Protein 6JWM (pdb70)

Solvent-accessible surface area: 9563 Å² total; per-residue (Å²): 227,65,59,12,105,19,4,151,89,4,67,89,30,122,83,28,101,99,46,32,19,84,138,31,0,0,27,67,182,36,28,5,160,22,8,63,26,66,102,45,0,12,37,0,28,0,96,50,52,44,99,2,0,0,0,0,14,0,50,74,28,9,70,126,0,0,8,0,1,20,0,12,0,21,118,122,28,25,37,46,36,3,0,0,0,0,0,15,56,143,5,68,20,68,33,112,87,35,22,10,12,4,0,32,34,52,45,1,3,0,3,0,9,67,114,18,70,17,4,52,125,21,170,17,122,82,11,82,76,12,16,91,45,125,137,8,113,104,49,150,11,54,67,137,2,34,0,0,0,2,10,33,97,0,5,0,0,0,4,21,81,85,82,29,35,9,52,18,21,144,53,0,135,85,82,57,0,40,1,1,0,0,0,0,56,0,98,0,68,0,107,3,75,11,20,11,87,65,23,73,108,117,29,226,82,49,134,0,56,0

Sequence (210 aa):
LSCPEGLEELLSAPPPDLGAQRRHGWNPKDCSENIEVKEGGLYFERRPVAQSTDGARGKRGYSRGLHAWEISWPLEQRGTHAVVGVATALAPLQTDHYAALLGSNSESWGWDIGRGKLYHQSKGPGAPQYPAGTQGEQLEVPERLLVVLDMEEGTLGYAIGGTYLGPAFRGLKGRTLYPAVSAVWGQCQVRIRYLGERGSHHHRGDINNN

InterPro domains:
  IPR001496 SOCS box domain [PF07525] (223-261)
  IPR001496 SOCS box domain [PS50225] (211-263)
  IPR001496 SOCS box domain [SM00253] (218-263)
  IPR001496 SOCS box domain [SM00969] (224-263)
  IPR001870 B30.2/SPRY domain [PS50188] (26-221)
  IPR003877 SPRY domain [PF00622] (89-214)
  IPR003877 SPRY domain [SM00449] (86-220)
  IPR013320 Concanavalin A-like lectin/glucanase domain superfamily [SSF49899] (15-218)
  IPR036036 SOCS box-like domain superfamily [SSF158235] (221-262)
  IPR037340 SSB2, SOCS box domain [cd03719] (222-263)
  IPR043136 B30.2/SPRY domain superfamily [G3DSA:2.60.120.920] (43-227)
  IPR050672 F-box/SPRY and SOCS box protein families [PTHR12245] (20-262)

Secondary structure (DSSP, 8-state):
--SPTTHHHHHHSPPP-HHHHHHTSEEEEEE-TTEEEEGGGTEEEE---SS-EEEEEES--B-SSEEEEEEE--GGG-TT--EEEEE-TTS--EESS-S--TTSSTTEEEEETTT-BEESS--STTPPBSS-SHHHHH----SEEEEEEETTTTEEEEEETTEEEEEEE----SS-BEEEEEE--TT-EEEEEEEEEE-STT-/--STT--

B-factor: mean 9.68, std 5.88, range [2.91, 38.68]

Structure (mmCIF, N/CA/C/O backbone):
data_6JWM
#
_entry.id   6JWM
#
_cell.length_a   40.060
_cell.length_b   63.970
_cell.length_c   68.840
_cell.angle_alpha   90.00
_cell.angle_beta   90.00
_cell.angle_gamma   90.00
#
_symmetry.space_group_name_H-M   'P 21 21 21'
#
loop_
_entity.id
_entity.type
_entity.pdbx_description
1 polymer 'SPRY domain-containing SOCS box protein 2'
2 polymer 'Nitric oxide synthase, inducible'
3 water water
#
loop_
_atom_site.group_PDB
_atom_site.id
_atom_site.type_symbol
_atom_site.label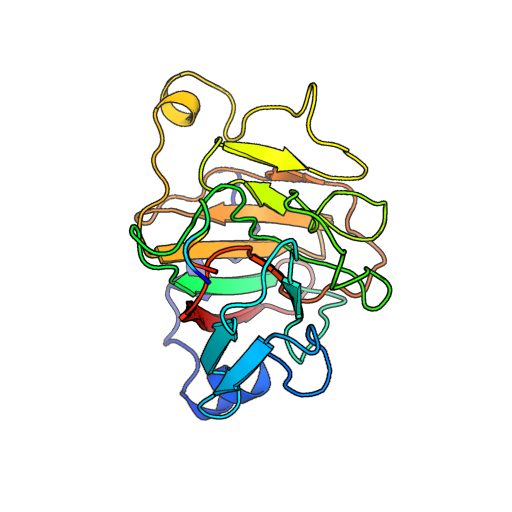_atom_id
_atom_site.label_alt_id
_atom_site.label_comp_id
_atom_site.label_asym_id
_atom_site.label_entity_id
_atom_site.label_seq_id
_atom_site.pdbx_PDB_ins_code
_atom_site.Cartn_x
_atom_site.Cartn_y
_atom_site.Cartn_z
_atom_site.occupancy
_atom_site.B_iso_or_equiv
_atom_site.auth_seq_id
_atom_site.auth_comp_id
_atom_site.auth_asym_id
_atom_site.auth_atom_id
_atom_site.pdbx_PDB_model_num
ATOM 1 N N . LEU A 1 4 ? -3.636 15.459 -7.956 1.00 17.22 23 LEU A N 1
ATOM 2 C CA . LEU A 1 4 ? -3.875 16.536 -8.966 1.00 15.45 23 LEU A CA 1
ATOM 3 C C . LEU A 1 4 ? -2.616 16.885 -9.752 1.00 12.00 23 LEU A C 1
ATOM 4 O O . LEU A 1 4 ? -2.751 17.579 -10.700 1.00 9.49 23 LEU A O 1
ATOM 9 N N . SER A 1 5 ? -1.448 16.297 -9.429 1.00 10.39 24 SER A N 1
ATOM 10 C CA . SER A 1 5 ? -0.274 16.469 -10.202 1.00 11.69 24 SER A CA 1
ATOM 11 C C . SER A 1 5 ? -0.097 15.366 -11.268 1.00 10.26 24 SER A C 1
ATOM 12 O O . SER A 1 5 ? 0.939 15.370 -11.954 1.00 10.67 24 SER A O 1
ATOM 15 N N . CYS A 1 6 ? -1.032 14.444 -11.387 1.00 9.34 25 CYS A N 1
ATOM 16 C CA . CYS A 1 6 ? -0.897 13.294 -12.266 1.00 10.63 25 CYS A CA 1
ATOM 17 C C . CYS A 1 6 ? -0.755 13.709 -13.721 1.00 7.95 25 CYS A C 1
ATOM 18 O O . CYS A 1 6 ? -1.366 14.708 -14.170 1.00 7.92 25 CYS A O 1
ATOM 21 N N . PRO A 1 7 ? -0.039 12.935 -14.538 1.00 6.49 26 PRO A N 1
ATOM 22 C CA . PRO A 1 7 ? -0.043 13.170 -15.979 1.00 6.55 26 PRO A CA 1
ATOM 23 C C . PRO A 1 7 ? -1.478 13.153 -16.506 1.00 6.62 26 PRO A C 1
ATOM 24 O O . PRO A 1 7 ? -2.314 12.364 -16.065 1.00 6.93 26 PRO A O 1
ATOM 28 N N . GLU A 1 8 ? -1.719 13.943 -17.539 1.00 7.67 27 GLU A N 1
ATOM 29 C CA . GLU A 1 8 ? -2.971 13.858 -18.251 1.00 7.83 27 GLU A CA 1
ATOM 30 C C . GLU A 1 8 ? -3.114 12.450 -18.808 1.00 7.74 27 GLU A C 1
ATOM 31 O O . GLU A 1 8 ? -2.183 11.959 -19.388 1.00 9.18 27 GLU A O 1
ATOM 37 N N . GLY A 1 9 ? -4.293 11.860 -18.645 1.00 8.59 28 GLY A N 1
ATOM 38 C CA . GLY A 1 9 ? -4.543 10.539 -19.141 1.00 9.08 28 GLY A CA 1
ATOM 39 C C . GLY A 1 9 ? -4.229 9.417 -18.163 1.00 8.22 28 GLY A C 1
ATOM 40 O O . GLY A 1 9 ? -4.576 8.262 -18.475 1.00 8.32 28 GLY A O 1
ATOM 41 N N . LEU A 1 10 ? -3.528 9.661 -17.052 1.00 6.98 29 LEU A N 1
ATOM 42 C CA . LEU A 1 10 ? -3.115 8.512 -16.230 1.00 7.74 29 LEU A CA 1
ATOM 43 C C . LEU A 1 10 ? -4.342 7.803 -15.658 1.00 7.94 29 LEU A C 1
ATOM 44 O O . LEU A 1 10 ? -4.380 6.573 -15.585 1.00 7.62 29 LEU A O 1
ATOM 49 N N . GLU A 1 11 ? -5.330 8.564 -15.159 1.00 10.69 30 GLU A N 1
ATOM 50 C CA . GLU A 1 11 ? -6.471 7.911 -14.478 1.00 13.07 30 GLU A CA 1
ATOM 51 C C . GLU A 1 11 ? -7.169 6.988 -15.449 1.00 12.30 30 GLU A C 1
ATOM 52 O O . GLU A 1 11 ? -7.487 5.839 -15.125 1.00 11.97 30 GLU A O 1
ATOM 58 N N . GLU A 1 12 ? -7.323 7.417 -16.681 1.00 11.93 31 GLU A N 1
ATOM 59 C CA . GLU A 1 12 ? -7.952 6.632 -17.656 1.00 14.36 31 GLU A CA 1
ATOM 60 C C . GLU A 1 12 ? -7.083 5.431 -18.002 1.00 13.49 31 GLU A C 1
ATOM 61 O O . GLU A 1 12 ? -7.606 4.313 -18.055 1.00 15.50 31 GLU A O 1
ATOM 67 N N . LEU A 1 13 ? -5.783 5.641 -18.214 1.00 10.71 32 LEU A N 1
ATOM 68 C CA . LEU A 1 13 ? -4.874 4.534 -18.519 1.00 9.80 32 LEU A CA 1
ATOM 69 C C . LEU A 1 13 ? -5.015 3.444 -17.447 1.00 8.41 32 LEU A C 1
ATOM 70 O O . LEU A 1 13 ? -5.139 2.224 -17.763 1.00 9.29 32 LEU A O 1
ATOM 75 N N . LEU A 1 14 ? -4.986 3.794 -16.185 1.00 7.22 33 LEU A N 1
ATOM 76 C CA . LEU A 1 14 ? -4.990 2.802 -15.082 1.00 8.21 33 LEU A CA 1
ATOM 77 C C . LEU A 1 14 ? -6.341 2.135 -14.931 1.00 8.51 33 LEU A C 1
ATOM 78 O O . LEU A 1 14 ? -6.402 1.024 -14.381 1.00 9.76 33 LEU A O 1
ATOM 83 N N . SER A 1 15 ? -7.429 2.805 -15.324 1.00 7.75 34 SER A N 1
ATOM 84 C CA . SER A 1 15 ? -8.784 2.238 -15.222 1.00 8.88 34 SER A CA 1
ATOM 85 C C . SER A 1 15 ? -9.047 1.259 -16.363 1.00 8.79 34 SER A C 1
ATOM 86 O O . SER A 1 15 ? -10.043 0.500 -16.253 1.00 9.02 34 SER A O 1
ATOM 89 N N . ALA A 1 16 ? -8.282 1.234 -17.448 1.00 9.27 35 ALA A N 1
ATOM 90 C CA . ALA A 1 16 ? -8.534 0.371 -18.555 1.00 10.77 35 ALA A CA 1
ATOM 91 C C . ALA A 1 16 ? -8.176 -1.075 -18.193 1.00 10.75 35 ALA A C 1
ATOM 92 O O . ALA A 1 16 ? -7.387 -1.341 -17.290 1.00 11.41 35 ALA A O 1
ATOM 94 N N . PRO A 1 17 ? -8.742 -2.079 -18.885 1.00 11.55 36 PRO A N 1
ATOM 95 C CA . PRO A 1 17 ? -8.342 -3.472 -18.662 1.00 12.56 36 PRO A CA 1
ATOM 96 C C . PRO A 1 17 ? -6.842 -3.587 -18.868 1.00 12.55 36 PRO A C 1
ATOM 97 O O . PRO A 1 17 ? -6.316 -3.094 -19.876 1.00 13.96 36 PRO A O 1
ATOM 101 N N . PRO A 1 18 ? -6.161 -4.256 -17.933 1.00 13.12 37 PRO A N 1
ATOM 102 C CA . PRO A 1 18 ? -4.705 -4.337 -18.009 1.00 14.64 37 PRO A CA 1
ATOM 103 C C . PRO A 1 18 ? -4.229 -5.135 -19.212 1.00 11.82 37 PRO A C 1
ATOM 104 O O . PRO A 1 18 ? -4.867 -6.056 -19.714 1.00 11.93 37 PRO A O 1
ATOM 108 N N . PRO A 1 19 ? -3.057 -4.797 -19.714 1.00 9.91 38 PRO A N 1
ATOM 109 C CA . PRO A 1 19 ? -2.413 -5.595 -20.732 1.00 9.48 38 PRO A CA 1
ATOM 110 C C . PRO A 1 19 ? -2.314 -7.066 -20.301 1.00 8.24 38 PRO A C 1
ATOM 111 O O . PRO A 1 19 ? -2.086 -7.383 -19.161 1.00 9.30 38 PRO A O 1
ATOM 115 N N . ASP A 1 20 ? -2.494 -7.888 -21.317 1.00 10.44 39 ASP A N 1
ATOM 116 C CA . ASP A 1 20 ? -2.502 -9.339 -21.101 1.00 10.79 39 ASP A CA 1
ATOM 117 C C . ASP A 1 20 ? -1.067 -9.869 -20.944 1.00 9.12 39 ASP A C 1
ATOM 118 O O . ASP A 1 20 ? -0.068 -9.113 -21.016 1.00 8.46 39 ASP A O 1
ATOM 123 N N . LEU A 1 21 ? -0.923 -11.160 -20.701 1.00 8.54 40 LEU A N 1
ATOM 124 C CA . LEU A 1 21 ? 0.403 -11.733 -20.409 1.00 8.47 40 LEU A CA 1
ATOM 125 C C . LEU A 1 21 ? 1.321 -11.535 -21.613 1.00 7.72 40 LEU A C 1
ATOM 126 O O . LEU A 1 21 ? 2.525 -11.331 -21.430 1.00 7.90 40 LEU A O 1
ATOM 131 N N . GLY A 1 22 ? 0.854 -11.594 -22.853 1.00 7.48 41 GLY A N 1
ATOM 132 C CA . GLY A 1 22 ? 1.670 -11.399 -24.017 1.00 7.54 41 GLY A CA 1
ATOM 133 C C . GLY A 1 22 ? 2.313 -10.014 -24.027 1.00 6.99 41 GLY A C 1
ATOM 134 O O . GLY A 1 22 ? 3.493 -9.809 -24.341 1.00 7.92 41 GLY A O 1
ATOM 135 N N . ALA A 1 23 ? 1.482 -9.015 -23.691 1.00 7.11 42 ALA A N 1
ATOM 136 C CA . ALA A 1 23 ? 1.922 -7.623 -23.644 1.00 7.17 42 ALA A CA 1
ATOM 137 C C . ALA A 1 23 ? 2.870 -7.433 -22.468 1.00 6.30 42 ALA A C 1
ATOM 138 O O . ALA A 1 23 ? 3.885 -6.709 -22.589 1.00 6.32 42 ALA A O 1
ATOM 140 N N . GLN A 1 24 ? 2.603 -8.072 -21.340 1.00 6.03 43 GLN A N 1
ATOM 141 C CA . GLN A 1 24 ? 3.466 -8.032 -20.191 1.00 5.95 43 GLN A CA 1
ATOM 142 C C . GLN A 1 24 ? 4.849 -8.583 -20.559 1.00 5.64 43 GLN A C 1
ATOM 143 O O . GLN A 1 24 ? 5.863 -8.040 -20.122 1.00 6.18 43 GLN A O 1
ATOM 149 N N . ARG A 1 25 ? 4.903 -9.684 -21.283 1.00 5.21 44 ARG A N 1
ATOM 150 C CA . ARG A 1 25 ? 6.183 -10.271 -21.693 1.00 5.44 44 ARG A CA 1
ATOM 151 C C . ARG A 1 25 ? 6.884 -9.317 -22.654 1.00 5.25 44 ARG A C 1
ATOM 152 O O . ARG A 1 25 ? 8.089 -9.083 -22.570 1.00 5.20 44 ARG A O 1
ATOM 160 N N . ARG A 1 26 ? 6.169 -8.777 -23.648 1.00 5.32 45 ARG A N 1
ATOM 161 C CA . ARG A 1 26 ? 6.745 -7.926 -24.642 1.00 5.83 45 ARG A CA 1
ATOM 162 C C . ARG A 1 26 ? 7.394 -6.659 -24.049 1.00 5.43 45 ARG A C 1
ATOM 163 O O . ARG A 1 26 ? 8.425 -6.210 -24.530 1.00 5.28 45 ARG A O 1
ATOM 171 N N . HIS A 1 27 ? 6.759 -6.123 -23.012 1.00 4.70 46 HIS A N 1
ATOM 172 C CA . HIS A 1 27 ? 7.268 -4.914 -22.345 1.00 4.53 46 HIS A CA 1
ATOM 173 C C . HIS A 1 27 ? 7.983 -5.257 -21.040 1.00 4.53 46 HIS A C 1
ATOM 174 O O . HIS A 1 27 ? 8.341 -4.327 -20.318 1.00 5.39 46 HIS A O 1
ATOM 181 N N . GLY A 1 28 ? 8.270 -6.509 -20.788 1.00 4.35 47 GLY A N 1
ATOM 182 C CA . GLY A 1 28 ? 8.918 -6.901 -19.550 1.00 4.27 47 GLY A CA 1
ATOM 183 C C . GLY A 1 28 ? 10.429 -6.867 -19.646 1.00 4.21 47 GLY A C 1
ATOM 184 O O . GLY A 1 28 ? 11.025 -6.263 -20.561 1.00 4.31 47 GLY A O 1
ATOM 185 N N . TRP A 1 29 ? 11.072 -7.487 -18.671 1.00 3.89 48 TRP A N 1
ATOM 186 C CA . TRP A 1 29 ? 12.523 -7.423 -18.609 1.00 4.02 48 TRP A CA 1
ATOM 187 C C . TRP A 1 29 ? 13.167 -8.061 -19.830 1.00 4.50 48 TRP A C 1
ATOM 188 O O . TRP A 1 29 ? 12.682 -9.091 -20.298 1.00 5.09 48 TRP A O 1
ATOM 199 N N . ASN A 1 30 ? 14.305 -7.540 -20.253 1.00 4.24 49 ASN A N 1
ATOM 200 C CA . ASN A 1 30 ? 14.974 -8.036 -21.455 1.00 4.69 49 ASN A CA 1
ATOM 201 C C . ASN A 1 30 ? 16.114 -8.975 -21.061 1.00 4.91 49 ASN A C 1
ATOM 202 O O . ASN A 1 30 ? 17.104 -8.541 -20.458 1.00 4.76 49 ASN A O 1
ATOM 207 N N . PRO A 1 31 ? 16.033 -10.293 -21.399 1.00 5.33 50 PRO A N 1
ATOM 208 C CA . PRO A 1 31 ? 17.144 -11.206 -21.125 1.00 5.97 50 PRO A CA 1
ATOM 209 C C . PRO A 1 31 ? 18.427 -10.770 -21.813 1.00 6.01 50 PRO A C 1
ATOM 210 O O . PRO A 1 31 ? 19.526 -11.152 -21.371 1.00 6.50 50 PRO A O 1
ATOM 214 N N . LYS A 1 32 ? 18.322 -9.988 -22.894 1.00 6.36 51 LYS A N 1
ATOM 215 C CA . LYS A 1 32 ? 19.470 -9.533 -23.642 1.00 7.34 51 LYS A CA 1
ATOM 216 C C . LYS A 1 32 ? 19.886 -8.135 -23.239 1.00 7.29 51 LYS A C 1
ATOM 217 O O . LYS A 1 32 ? 20.813 -7.516 -23.862 1.00 9.29 51 LYS A O 1
ATOM 223 N N . ASP A 1 33 ? 19.3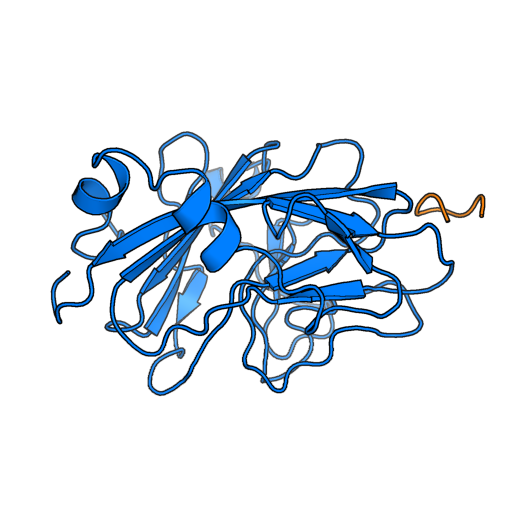50 -7.623 -22.117 1.00 6.04 52 ASP A N 1
ATOM 224 C CA . ASP A 1 33 ? 19.722 -6.297 -21.700 1.00 6.01 52 ASP A CA 1
ATOM 225 C C . ASP A 1 33 ? 19.627 -6.193 -20.166 1.00 5.72 52 ASP A C 1
ATOM 226 O O . ASP A 1 33 ? 18.833 -5.397 -19.604 1.00 6.44 52 ASP A O 1
ATOM 231 N N . CYS A 1 34 ? 20.451 -6.977 -19.504 1.00 5.45 53 CYS A N 1
ATOM 232 C CA . CYS A 1 34 ? 20.492 -6.990 -18.035 1.00 5.37 53 CYS A CA 1
ATOM 233 C C . CYS A 1 34 ? 21.896 -7.397 -17.624 1.00 4.66 53 CYS A C 1
ATOM 234 O O . CYS A 1 34 ? 22.699 -7.909 -18.419 1.00 5.53 53 CYS A O 1
ATOM 237 N N . SER A 1 35 ? 22.177 -7.250 -16.334 1.00 4.59 54 SER A N 1
ATOM 238 C CA . SER A 1 35 ? 23.422 -7.727 -15.757 1.00 4.59 54 SER A CA 1
ATOM 239 C C . SER A 1 35 ? 23.612 -9.209 -16.110 1.00 4.60 54 SER A C 1
ATOM 240 O O . SER A 1 35 ? 22.695 -10.005 -16.063 1.00 5.07 54 SER A O 1
ATOM 243 N N . GLU A 1 36 ? 24.882 -9.593 -16.289 1.00 5.20 55 GLU A N 1
ATOM 244 C CA . GLU A 1 36 ? 25.241 -10.998 -16.354 1.00 6.13 55 GLU A CA 1
ATOM 245 C C . GLU A 1 36 ? 24.768 -11.762 -15.119 1.00 5.50 55 GLU A C 1
ATOM 246 O O . GLU A 1 36 ? 24.521 -12.968 -15.241 1.00 5.63 55 GLU A O 1
ATOM 252 N N . ASN A 1 37 ? 24.615 -11.120 -13.968 1.00 4.80 56 ASN A N 1
ATOM 253 C CA . ASN A 1 37 ? 24.238 -11.796 -12.762 1.00 4.66 56 ASN A CA 1
ATOM 254 C C . ASN A 1 37 ? 22.729 -11.880 -12.561 1.00 4.76 56 ASN A C 1
ATOM 255 O O . ASN A 1 37 ? 22.305 -12.334 -11.447 1.00 4.98 56 ASN A O 1
ATOM 260 N N . ILE A 1 38 ? 21.963 -11.404 -13.527 1.00 4.34 57 ILE A N 1
ATOM 261 C CA . ILE A 1 38 ? 20.529 -11.514 -13.486 1.00 4.68 57 ILE A CA 1
ATOM 262 C C . ILE A 1 38 ? 20.094 -12.489 -14.543 1.00 4.48 57 ILE A C 1
ATOM 263 O O . ILE A 1 38 ? 20.582 -12.505 -15.695 1.00 5.15 57 ILE A O 1
ATOM 268 N N . GLU A 1 39 ? 19.077 -13.256 -14.216 1.00 4.64 58 GLU A N 1
ATOM 269 C CA . GLU A 1 39 ? 18.346 -14.156 -15.173 1.00 5.53 58 GLU A CA 1
ATOM 270 C C . GLU A 1 39 ? 16.920 -13.629 -15.292 1.00 4.96 58 GLU A C 1
ATOM 271 O O . GLU A 1 39 ? 16.232 -13.415 -14.299 1.00 5.58 58 GLU A O 1
ATOM 277 N N . VAL A 1 40 ? 16.478 -13.470 -16.533 1.00 4.63 59 VAL A N 1
ATOM 278 C CA . VAL A 1 40 ? 15.093 -13.012 -16.807 1.00 4.88 59 VAL A CA 1
ATOM 279 C C . VAL A 1 40 ? 14.260 -14.257 -17.054 1.00 5.63 59 VAL A C 1
ATOM 280 O O . VAL A 1 40 ? 14.662 -15.100 -17.895 1.00 7.33 59 VAL A O 1
ATOM 284 N N . LYS A 1 41 ? 13.170 -14.396 -16.325 1.00 5.46 60 LYS A N 1
ATOM 285 C CA . LYS A 1 41 ? 12.351 -15.588 -16.301 1.00 6.37 60 LYS A CA 1
ATOM 286 C C . LYS A 1 41 ? 10.997 -15.281 -16.936 1.00 5.46 60 LYS A C 1
ATOM 287 O O . LYS A 1 41 ? 10.544 -14.122 -17.000 1.00 4.88 60 LYS A O 1
ATOM 293 N N . GLU A 1 42 ? 10.311 -16.360 -17.356 1.00 5.66 61 GLU A N 1
ATOM 294 C CA . GLU A 1 42 ? 8.916 -16.276 -17.784 1.00 6.27 61 GLU A CA 1
ATOM 295 C C . GLU A 1 42 ? 8.782 -15.297 -18.927 1.00 6.72 61 GLU A C 1
ATOM 296 O O . GLU A 1 42 ? 7.769 -14.598 -19.065 1.00 7.04 61 GLU A O 1
ATOM 302 N N . GLY A 1 43 ? 9.799 -15.206 -19.766 1.00 5.78 62 GLY A N 1
ATOM 303 C CA . GLY A 1 43 ? 9.723 -14.363 -20.934 1.00 5.88 62 GLY A CA 1
ATOM 304 C C . GLY A 1 43 ? 9.636 -12.889 -20.613 1.00 5.51 62 GLY A C 1
ATOM 305 O O . GLY A 1 43 ? 9.204 -12.152 -21.488 1.00 5.90 62 GLY A O 1
ATOM 306 N N . GLY A 1 44 ? 10.058 -12.473 -19.415 1.00 4.70 63 GLY A N 1
ATOM 307 C CA . GLY A 1 44 ? 10.112 -11.070 -19.098 1.00 4.41 63 GLY A CA 1
ATOM 308 C C . GLY A 1 44 ? 9.318 -10.689 -17.878 1.00 4.14 63 GLY A C 1
ATOM 309 O O . GLY A 1 44 ? 9.435 -9.548 -17.444 1.00 4.81 63 GLY A O 1
ATOM 310 N N . LEU A 1 45 ? 8.454 -11.561 -17.379 1.00 3.82 64 LEU A N 1
ATOM 311 C CA . LEU A 1 45 ? 7.598 -11.167 -16.280 1.00 4.45 64 LEU A CA 1
ATOM 312 C C . LEU A 1 45 ? 8.344 -10.871 -14.995 1.00 4.43 64 LEU A C 1
ATOM 313 O O . LEU A 1 45 ? 7.888 -10.031 -14.185 1.00 4.74 64 LEU A O 1
ATOM 318 N N . TYR A 1 46 ? 9.477 -11.535 -14.767 1.00 4.46 65 TYR A N 1
ATOM 319 C CA . TYR A 1 46 ? 10.247 -11.204 -13.576 1.00 4.35 65 TYR A CA 1
ATOM 320 C C . TYR A 1 46 ? 11.689 -11.564 -13.861 1.00 4.26 65 TYR A C 1
ATOM 321 O O . TYR A 1 46 ? 11.995 -12.304 -14.819 1.00 5.23 65 TYR A O 1
ATOM 330 N N . PHE A 1 47 ? 12.584 -11.083 -13.009 1.00 4.33 66 PHE A N 1
ATOM 331 C CA . PHE A 1 47 ? 13.965 -11.535 -13.053 1.00 4.42 66 PHE A CA 1
ATOM 332 C C . PHE A 1 47 ? 14.369 -12.015 -11.686 1.00 4.76 66 PHE A C 1
ATOM 333 O O . PHE A 1 47 ? 13.763 -11.636 -10.651 1.00 4.93 66 PHE A O 1
ATOM 341 N N . GLU A 1 48 ? 15.405 -12.839 -11.666 1.00 4.81 67 GLU A N 1
ATOM 342 C CA . GLU A 1 48 ? 16.053 -13.227 -10.392 1.00 5.09 67 GLU A CA 1
ATOM 343 C C . GLU A 1 48 ? 17.515 -12.839 -10.433 1.00 5.23 67 GLU A C 1
ATOM 344 O O . GLU A 1 48 ? 18.240 -13.115 -11.420 1.00 5.88 67 GLU A O 1
ATOM 350 N N . ARG A 1 49 ? 17.978 -12.175 -9.378 1.00 5.07 68 ARG A N 1
ATOM 351 C CA . ARG A 1 49 ? 19.414 -11.856 -9.272 1.00 5.01 68 ARG A CA 1
ATOM 352 C C . ARG A 1 49 ? 20.088 -13.038 -8.602 1.00 5.72 68 ARG A C 1
ATOM 353 O O . ARG A 1 49 ? 19.691 -13.449 -7.503 1.00 6.24 68 ARG A O 1
ATOM 361 N N . ARG A 1 50 ? 21.119 -13.568 -9.218 1.00 6.76 69 ARG A N 1
ATOM 362 C CA . ARG A 1 50 ? 21.888 -14.654 -8.600 1.00 8.47 69 ARG A CA 1
ATOM 363 C C . ARG A 1 50 ? 22.688 -14.121 -7.417 1.00 8.54 69 ARG A C 1
ATOM 364 O O . ARG A 1 50 ? 23.022 -12.944 -7.344 1.00 8.20 69 ARG A O 1
ATOM 372 N N . PRO A 1 51 ? 23.112 -15.000 -6.493 1.00 8.45 70 PRO A N 1
ATOM 373 C CA . PRO A 1 51 ? 23.744 -14.542 -5.272 1.00 9.21 70 PRO A CA 1
ATOM 374 C C . PRO A 1 51 ? 25.245 -14.293 -5.381 1.00 10.15 70 PRO A C 1
ATOM 375 O O . PRO A 1 51 ? 26.014 -14.863 -4.590 1.00 13.83 70 PRO A O 1
ATOM 379 N N . VAL A 1 52 ? 25.616 -13.262 -6.105 1.00 8.31 71 VAL A N 1
ATOM 380 C CA . VAL A 1 52 ? 26.990 -12.849 -6.420 1.00 8.22 71 VAL A CA 1
ATOM 381 C C . VAL A 1 52 ? 27.400 -11.760 -5.440 1.00 7.99 71 VAL A C 1
ATOM 382 O O . VAL A 1 52 ? 26.720 -10.743 -5.291 1.00 7.79 71 VAL A O 1
ATOM 386 N N . ALA A 1 53 ? 28.501 -11.984 -4.727 1.00 7.79 72 ALA A N 1
ATOM 387 C CA . ALA A 1 53 ? 28.943 -11.047 -3.774 1.00 7.75 72 ALA A CA 1
ATOM 388 C C . ALA A 1 53 ? 29.534 -9.769 -4.365 1.00 7.10 72 ALA A C 1
ATOM 389 O O . ALA A 1 53 ? 30.123 -9.788 -5.438 1.00 7.78 72 ALA A O 1
ATOM 391 N N . GLN A 1 54 ? 29.321 -8.641 -3.673 1.00 7.42 73 GLN A N 1
ATOM 392 C CA . GLN A 1 54 ? 29.968 -7.368 -4.024 1.00 8.09 73 GLN A CA 1
ATOM 393 C C . GLN A 1 54 ? 29.621 -6.970 -5.473 1.00 7.77 73 GLN A C 1
ATOM 394 O O . GLN A 1 54 ? 30.474 -6.711 -6.324 1.00 8.53 73 GLN A O 1
ATOM 400 N N . SER A 1 55 ? 28.302 -6.952 -5.769 1.00 7.16 74 SER A N 1
ATOM 401 C CA . SER A 1 55 ? 27.809 -6.641 -7.090 1.00 6.22 74 SER A CA 1
ATOM 402 C C . SER A 1 55 ? 26.456 -5.973 -6.951 1.00 5.67 74 SER A C 1
ATOM 403 O O . SER A 1 55 ? 25.667 -6.399 -6.135 1.00 6.05 74 SER A O 1
ATOM 406 N N . THR A 1 56 ? 26.244 -4.921 -7.731 1.00 5.01 75 THR A N 1
ATOM 407 C CA . THR A 1 56 ? 24.927 -4.344 -7.947 1.00 4.55 75 THR A CA 1
ATOM 408 C C . THR A 1 56 ? 24.581 -4.580 -9.417 1.00 4.36 75 THR A C 1
ATOM 409 O O . THR A 1 56 ? 25.419 -4.448 -10.291 1.00 4.74 75 THR A O 1
ATOM 413 N N . ASP A 1 57 ? 23.309 -4.962 -9.672 1.00 4.21 76 ASP A N 1
ATOM 414 C CA . ASP A 1 57 ? 22.913 -5.542 -10.932 1.00 4.33 76 ASP A CA 1
ATOM 415 C C . ASP A 1 57 ? 21.567 -4.957 -11.324 1.00 4.58 76 ASP A C 1
ATOM 416 O O . ASP A 1 57 ? 20.611 -4.955 -10.570 1.00 5.30 76 ASP A O 1
ATOM 421 N N . GLY A 1 58 ? 21.520 -4.542 -12.593 1.00 4.59 77 GLY A N 1
ATOM 422 C CA . GLY A 1 58 ? 20.353 -3.882 -13.160 1.00 4.95 77 GLY A CA 1
ATOM 423 C C . GLY A 1 58 ? 19.777 -4.629 -14.338 1.00 4.63 77 GLY A C 1
ATOM 424 O O . GLY A 1 58 ? 20.419 -5.486 -14.908 1.00 4.71 77 GLY A O 1
ATOM 425 N N . ALA A 1 59 ? 18.559 -4.246 -14.670 1.00 4.53 78 ALA A N 1
ATOM 426 C CA . ALA A 1 59 ? 17.871 -4.760 -15.825 1.00 4.32 78 ALA A CA 1
ATOM 427 C C . ALA A 1 59 ? 17.105 -3.620 -16.452 1.00 3.97 78 ALA A C 1
ATOM 428 O O . ALA A 1 59 ? 16.611 -2.728 -15.757 1.00 4.30 78 ALA A O 1
ATOM 430 N N . ARG A 1 60 ? 17.000 -3.673 -17.787 1.00 3.64 79 ARG A N 1
ATOM 431 C CA . ARG A 1 60 ? 16.087 -2.788 -18.553 1.00 3.93 79 ARG A CA 1
ATOM 432 C C . ARG A 1 60 ? 14.942 -3.629 -19.134 1.00 3.70 79 ARG A C 1
ATOM 433 O O . ARG A 1 60 ? 15.099 -4.793 -19.477 1.00 4.11 79 ARG A O 1
ATOM 441 N N . GLY A 1 61 ? 13.810 -2.967 -19.247 1.00 4.10 80 GLY A N 1
ATOM 442 C CA . GLY A 1 61 ? 12.747 -3.482 -20.041 1.00 4.29 80 GLY A CA 1
ATOM 443 C C . GLY A 1 61 ? 13.128 -3.588 -21.506 1.00 4.35 80 GLY A C 1
ATOM 444 O O . GLY A 1 61 ? 14.063 -2.934 -21.962 1.00 4.49 80 GLY A O 1
ATOM 445 N N . LYS A 1 62 ? 12.368 -4.460 -22.209 1.00 4.29 81 LYS A N 1
ATOM 446 C CA . LYS A 1 62 ? 12.605 -4.631 -23.655 1.00 4.34 81 LYS A CA 1
ATOM 447 C C . LYS A 1 62 ? 12.298 -3.395 -24.469 1.00 4.38 81 LYS A C 1
ATOM 448 O O . LYS A 1 62 ? 12.827 -3.270 -25.617 1.00 5.12 81 LYS A O 1
ATOM 454 N N . ARG A 1 63 ? 11.372 -2.573 -24.024 1.00 4.57 82 ARG A N 1
ATOM 455 C CA . ARG A 1 63 ? 10.818 -1.495 -24.883 1.00 5.15 82 ARG A CA 1
ATOM 456 C C . ARG A 1 63 ? 11.167 -0.137 -24.329 1.00 5.58 82 ARG A C 1
ATOM 457 O O . ARG A 1 63 ? 1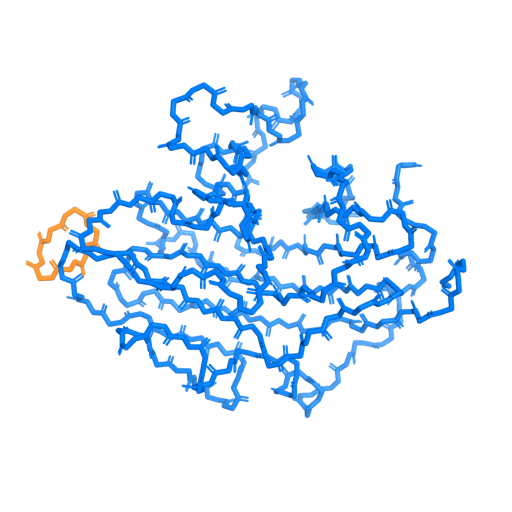0.933 0.136 -23.146 1.00 5.97 82 ARG A O 1
ATOM 465 N N . GLY A 1 64 ? 11.800 0.656 -25.161 1.00 5.66 83 GLY A N 1
ATOM 466 C CA . GLY A 1 64 ? 12.161 2.032 -24.831 1.00 5.93 83 GLY A CA 1
ATOM 467 C C . GLY A 1 64 ? 11.061 2.973 -25.276 1.00 6.03 83 GLY A C 1
ATOM 468 O O . GLY A 1 64 ? 10.586 2.836 -26.435 1.00 6.93 83 GLY A O 1
ATOM 469 N N . TYR A 1 65 ? 10.702 3.927 -24.436 1.00 5.07 84 TYR A N 1
ATOM 470 C CA . TYR A 1 65 ? 9.600 4.810 -24.691 1.00 5.53 84 TYR A CA 1
ATOM 471 C C . TYR A 1 65 ? 10.166 6.189 -25.001 1.00 6.21 84 TYR A C 1
ATOM 472 O O . TYR A 1 65 ? 10.945 6.769 -24.274 1.00 6.17 84 TYR A O 1
ATOM 481 N N . SER A 1 66 ? 9.688 6.677 -26.169 1.00 7.30 85 SER A N 1
ATOM 482 C CA . SER A 1 66 ? 10.166 7.975 -26.735 1.00 8.26 85 SER A CA 1
ATOM 483 C C . SER A 1 66 ? 9.055 9.022 -26.722 1.00 8.61 85 SER A C 1
ATOM 484 O O . SER A 1 66 ? 9.318 10.197 -26.956 1.00 10.05 85 SER A O 1
ATOM 487 N N . ARG A 1 67 ? 7.811 8.635 -26.464 1.00 8.49 86 ARG A N 1
ATOM 488 C CA . ARG A 1 67 ? 6.707 9.561 -26.464 1.00 9.10 86 ARG A CA 1
ATOM 489 C C . ARG A 1 67 ? 5.584 9.011 -25.589 1.00 9.80 86 ARG A C 1
ATOM 490 O O . ARG A 1 67 ? 5.640 7.844 -25.241 1.00 12.43 86 ARG A O 1
ATOM 498 N N . GLY A 1 68 ? 4.590 9.838 -25.365 1.00 9.82 87 GLY A N 1
ATOM 499 C CA . GLY A 1 68 ? 3.390 9.313 -24.659 1.00 10.10 87 GLY A CA 1
ATOM 500 C C . GLY A 1 68 ? 3.578 9.080 -23.167 1.00 7.88 87 GLY A C 1
ATOM 501 O O . GLY A 1 68 ? 4.633 9.278 -22.588 1.00 11.07 87 GLY A O 1
ATOM 502 N N . LEU A 1 69 ? 2.521 8.518 -22.600 1.00 5.75 88 LEU A N 1
ATOM 503 C CA . LEU A 1 69 ? 2.433 8.172 -21.199 1.00 5.49 88 LEU A CA 1
ATOM 504 C C . LEU A 1 69 ? 2.492 6.653 -21.128 1.00 5.68 88 LEU A C 1
ATOM 505 O O . LEU A 1 69 ? 1.746 5.948 -21.832 1.00 6.66 88 LEU A O 1
ATOM 510 N N . HIS A 1 70 ? 3.379 6.131 -20.276 1.00 4.91 89 HIS A N 1
ATOM 511 C CA . HIS A 1 70 ? 3.482 4.686 -20.049 1.00 5.16 89 HIS A CA 1
ATOM 512 C C . HIS A 1 70 ? 3.503 4.439 -18.564 1.00 5.09 89 HIS A C 1
ATOM 513 O O . HIS A 1 70 ? 4.030 5.237 -17.812 1.00 5.44 89 HIS A O 1
ATOM 520 N N . ALA A 1 71 ? 3.006 3.288 -18.147 1.00 4.24 90 ALA A N 1
ATOM 521 C CA . ALA A 1 71 ? 3.047 2.953 -16.701 1.00 4.44 90 ALA A CA 1
ATOM 522 C C . ALA A 1 71 ? 3.295 1.448 -16.603 1.00 4.08 90 ALA A C 1
ATOM 523 O O . ALA A 1 71 ? 2.869 0.664 -17.468 1.00 4.60 90 ALA A O 1
ATOM 525 N N . TRP A 1 72 ? 3.884 1.073 -15.459 1.00 3.96 91 TRP A N 1
ATOM 526 C CA . TRP A 1 72 ? 4.090 -0.327 -15.154 1.00 3.39 91 TRP A CA 1
ATOM 527 C C . TRP A 1 72 ? 4.124 -0.490 -13.652 1.00 3.39 91 TRP A C 1
ATOM 528 O O . TRP A 1 72 ? 4.528 0.421 -12.918 1.00 4.69 91 TRP A O 1
ATOM 539 N N . GLU A 1 73 ? 3.794 -1.693 -13.218 1.00 3.45 92 GLU A N 1
ATOM 540 C CA . GLU A 1 73 ? 3.855 -2.016 -11.828 1.00 4.26 92 GLU A CA 1
ATOM 541 C C . GLU A 1 73 ? 5.114 -2.845 -11.553 1.00 4.29 92 GLU A C 1
ATOM 542 O O . GLU A 1 73 ? 5.329 -3.893 -12.202 1.00 5.94 92 GLU A O 1
ATOM 548 N N . ILE A 1 74 ? 5.868 -2.499 -10.528 1.00 4.01 93 ILE A N 1
ATOM 549 C CA . ILE A 1 74 ? 6.989 -3.300 -10.055 1.00 4.17 93 ILE A CA 1
ATOM 550 C C . ILE A 1 74 ? 6.546 -3.990 -8.781 1.00 4.55 93 ILE A C 1
ATOM 551 O O . ILE A 1 74 ? 5.908 -3.374 -7.938 1.00 5.21 93 ILE A O 1
ATOM 556 N N . SER A 1 75 ? 6.819 -5.284 -8.682 1.00 4.41 94 SER A N 1
ATOM 557 C CA . SER A 1 75 ? 6.560 -6.034 -7.461 1.00 4.91 94 SER A CA 1
ATOM 558 C C . SER A 1 75 ? 7.908 -6.484 -6.939 1.00 4.66 94 SER A C 1
ATOM 559 O O . SER A 1 75 ? 8.646 -7.250 -7.659 1.00 5.71 94 SER A O 1
ATOM 562 N N . TRP A 1 76 ? 8.259 -6.103 -5.710 1.00 4.37 95 TRP A N 1
ATOM 563 C CA . TRP A 1 76 ? 9.570 -6.365 -5.165 1.00 4.86 95 TRP A CA 1
ATOM 564 C C . TRP A 1 76 ? 9.385 -6.798 -3.722 1.00 4.87 95 TRP A C 1
ATOM 565 O O . TRP A 1 76 ? 9.065 -5.964 -2.855 1.00 5.22 95 TRP A O 1
ATOM 576 N N . PRO A 1 77 ? 9.419 -8.091 -3.442 1.00 5.46 96 PRO A N 1
ATOM 577 C CA . PRO A 1 77 ? 9.123 -8.562 -2.093 1.00 5.64 96 PRO A CA 1
ATOM 578 C C . PRO A 1 77 ? 9.870 -7.773 -1.016 1.00 5.81 96 PRO A C 1
ATOM 579 O O . PRO A 1 77 ? 11.036 -7.456 -1.153 1.00 5.87 96 PRO A O 1
ATOM 583 N N . LEU A 1 78 ? 9.148 -7.535 0.097 1.00 6.66 97 LEU A N 1
ATOM 584 C CA . LEU A 1 78 ? 9.657 -6.716 1.183 1.00 7.57 97 LEU A CA 1
ATOM 585 C C . LEU A 1 78 ? 10.931 -7.306 1.787 1.00 6.64 97 LEU A C 1
ATOM 586 O O . LEU A 1 78 ? 11.761 -6.537 2.252 1.00 8.84 97 LEU A O 1
ATOM 591 N N . GLU A 1 79 ? 11.099 -8.615 1.767 1.00 6.29 98 GLU A N 1
ATOM 592 C CA . GLU A 1 79 ? 12.230 -9.244 2.385 1.00 6.87 98 GLU A CA 1
ATOM 593 C C . GLU A 1 79 ? 13.420 -9.404 1.447 1.00 7.04 98 GLU A C 1
ATOM 594 O O . GLU A 1 79 ? 14.441 -9.960 1.859 1.00 7.46 98 GLU A O 1
ATOM 600 N N . GLN A 1 80 ? 13.304 -8.954 0.183 1.00 6.52 99 GLN A N 1
ATOM 601 C CA . GLN A 1 80 ? 14.308 -9.210 -0.850 1.00 6.82 99 GLN A CA 1
ATOM 602 C C . GLN A 1 80 ? 14.945 -7.922 -1.364 1.00 6.08 99 GLN A C 1
ATOM 603 O O . GLN A 1 80 ? 15.403 -7.899 -2.524 1.00 6.31 99 GLN A O 1
ATOM 609 N N . ARG A 1 81 ? 15.014 -6.874 -0.561 1.00 7.04 100 ARG A N 1
ATOM 610 C CA . ARG A 1 81 ? 15.525 -5.608 -1.021 1.00 7.18 100 ARG A CA 1
ATOM 611 C C . ARG A 1 81 ? 16.998 -5.358 -0.675 1.00 7.55 100 ARG A C 1
ATOM 612 O O . ARG A 1 81 ? 17.691 -4.586 -1.340 1.00 7.82 100 ARG A O 1
ATOM 620 N N . GLY A 1 82 ? 17.497 -5.927 0.409 1.00 7.68 101 GLY A N 1
ATOM 621 C CA . GLY A 1 82 ? 18.882 -5.686 0.755 1.00 8.02 101 GLY A CA 1
ATOM 622 C C . GLY A 1 82 ? 19.168 -4.224 1.048 1.00 7.64 101 GLY A C 1
ATOM 623 O O . GLY A 1 82 ? 18.290 -3.460 1.454 1.00 8.47 101 GLY A O 1
ATOM 624 N N . THR A 1 83 ? 20.414 -3.824 0.833 1.00 7.01 102 THR A N 1
ATOM 625 C CA . THR A 1 83 ? 20.880 -2.522 1.228 1.00 7.35 102 THR A CA 1
ATOM 626 C C . THR A 1 83 ? 20.577 -1.437 0.200 1.00 6.90 102 THR A C 1
ATOM 627 O O . THR A 1 83 ? 20.605 -0.250 0.542 1.00 7.50 102 THR A O 1
ATOM 631 N N . HIS A 1 84 ? 20.335 -1.811 -1.062 1.00 6.53 103 HIS A N 1
ATOM 632 C CA . HIS A 1 84 ? 20.159 -0.804 -2.163 1.00 6.55 103 HIS A CA 1
ATOM 633 C C . HIS A 1 84 ? 19.191 -1.360 -3.193 1.00 6.02 103 HIS A C 1
ATOM 634 O O . HIS A 1 84 ? 19.607 -2.181 -4.050 1.00 6.54 103 HIS A O 1
ATOM 641 N N . ALA A 1 85 ? 17.956 -0.925 -3.138 1.00 5.08 104 ALA A N 1
ATOM 642 C CA . ALA A 1 85 ? 16.906 -1.358 -4.060 1.00 5.32 104 ALA A CA 1
ATOM 643 C C . ALA A 1 85 ? 16.365 -0.093 -4.715 1.00 4.37 104 ALA A C 1
ATOM 644 O O . ALA A 1 85 ? 15.789 0.764 -4.020 1.00 5.96 104 ALA A O 1
ATOM 646 N N . VAL A 1 86 ? 16.571 0.044 -6.036 1.00 4.16 105 VAL A N 1
ATOM 647 C CA . VAL A 1 86 ? 16.289 1.301 -6.717 1.00 3.88 105 VAL A CA 1
ATOM 648 C C . VAL A 1 86 ? 15.424 1.012 -7.941 1.00 3.66 105 VAL A C 1
ATOM 649 O O . VAL A 1 86 ? 15.696 0.071 -8.702 1.00 3.91 105 VAL A O 1
ATOM 653 N N . VAL A 1 87 ? 14.351 1.819 -8.096 1.00 3.20 106 VAL A N 1
ATOM 654 C CA . VAL A 1 87 ? 13.367 1.636 -9.146 1.00 3.49 106 VAL A CA 1
ATOM 655 C C . VAL A 1 87 ? 13.256 2.881 -9.977 1.00 3.17 106 VAL A C 1
ATOM 656 O O . VAL A 1 87 ? 13.061 3.976 -9.421 1.00 3.81 106 VAL A O 1
ATOM 660 N N . GLY A 1 88 ? 13.282 2.783 -11.304 1.00 2.91 107 GLY A N 1
ATOM 661 C CA . GLY A 1 88 ? 13.168 3.984 -12.145 1.00 2.96 107 GLY A CA 1
ATOM 662 C C . GLY A 1 88 ? 13.226 3.668 -13.630 1.00 3.12 107 GLY A C 1
ATOM 663 O O . GLY A 1 88 ? 12.522 2.771 -14.094 1.00 3.14 107 GLY A O 1
ATOM 664 N N . VAL A 1 89 ? 14.048 4.443 -14.325 1.00 3.37 108 VAL A N 1
ATOM 665 C CA . VAL A 1 89 ? 14.183 4.294 -15.778 1.00 3.37 108 VAL A CA 1
ATOM 666 C C . VAL A 1 89 ? 15.641 4.543 -16.131 1.00 3.63 108 VAL A C 1
ATOM 667 O O . VAL A 1 89 ? 16.410 5.170 -15.351 1.00 3.92 108 VAL A O 1
ATOM 671 N N . ALA A 1 90 ? 15.986 4.142 -17.353 1.00 3.40 109 ALA A N 1
ATOM 672 C CA . ALA A 1 90 ? 17.340 4.342 -17.849 1.00 3.63 109 ALA A CA 1
ATOM 673 C C . ALA A 1 90 ? 17.307 4.506 -19.361 1.00 3.53 109 ALA A C 1
ATOM 674 O O . ALA A 1 90 ? 16.433 3.972 -20.029 1.00 4.15 109 ALA A O 1
ATOM 676 N N . THR A 1 91 ? 18.297 5.244 -19.874 1.00 3.57 110 THR A N 1
ATOM 677 C CA . THR A 1 91 ? 18.530 5.176 -21.319 1.00 4.10 110 THR A CA 1
ATOM 678 C C . THR A 1 91 ? 19.179 3.833 -21.621 1.00 4.48 110 THR A C 1
ATOM 679 O O . THR A 1 91 ? 19.645 3.124 -20.738 1.00 4.82 110 THR A O 1
ATOM 683 N N . ALA A 1 92 ? 19.299 3.538 -22.912 1.00 4.94 111 ALA A N 1
ATOM 684 C CA . ALA A 1 92 ? 20.012 2.357 -23.363 1.00 5.84 111 ALA A CA 1
ATOM 685 C C . ALA A 1 92 ? 21.497 2.378 -23.014 1.00 6.66 111 ALA A C 1
ATOM 686 O O . ALA A 1 92 ? 22.110 1.308 -23.065 1.00 8.12 111 ALA A O 1
ATOM 688 N N . LEU A 1 93 ? 22.056 3.506 -22.638 1.00 6.76 112 LEU A N 1
ATOM 689 C CA . LEU A 1 93 ? 23.466 3.635 -22.383 1.00 7.78 112 LEU A CA 1
ATOM 690 C C . LEU A 1 93 ? 23.830 3.445 -20.916 1.00 7.15 112 LEU A C 1
ATOM 691 O O . LEU A 1 93 ? 25.033 3.320 -20.603 1.00 7.57 112 LEU A O 1
ATOM 696 N N . ALA A 1 94 ? 22.876 3.407 -20.003 1.00 6.05 113 ALA A N 1
ATOM 697 C CA . ALA A 1 94 ? 23.209 3.316 -18.611 1.00 5.64 113 ALA A CA 1
ATOM 698 C C . ALA A 1 94 ? 23.895 1.989 -18.298 1.00 5.89 113 ALA A C 1
ATOM 699 O O . ALA A 1 94 ? 23.487 0.944 -18.783 1.00 5.91 113 ALA A O 1
ATOM 701 N N . PRO A 1 95 ? 24.905 1.991 -17.400 1.00 5.86 114 PRO A N 1
ATOM 702 C CA . PRO A 1 95 ? 25.525 0.727 -16.989 1.00 5.68 114 PRO A CA 1
ATOM 703 C C . PRO A 1 95 ? 24.575 -0.079 -16.104 1.00 5.90 114 PRO A C 1
ATOM 704 O O . PRO A 1 95 ? 23.882 0.496 -15.258 1.00 6.44 114 PRO A O 1
ATOM 708 N N . LEU A 1 96 ? 24.675 -1.414 -16.215 1.00 5.93 115 LEU A N 1
ATOM 709 C CA . LEU A 1 96 ? 23.783 -2.309 -15.498 1.00 6.45 115 LEU A CA 1
ATOM 710 C C . LEU A 1 96 ? 24.515 -3.244 -14.536 1.00 5.92 115 LEU A C 1
ATOM 711 O O . LEU A 1 96 ? 23.870 -4.138 -13.950 1.00 5.96 115 LEU A O 1
ATOM 716 N N . GLN A 1 97 ? 25.806 -3.037 -14.300 1.00 5.52 116 GLN A N 1
ATOM 717 C CA . GLN A 1 97 ? 26.505 -3.857 -13.276 1.00 6.20 116 GLN A CA 1
ATOM 718 C C . GLN A 1 97 ? 27.667 -3.049 -12.740 1.00 6.80 116 GLN A C 1
ATOM 719 O O . GLN A 1 97 ? 28.318 -2.355 -13.488 1.00 7.61 116 GLN A O 1
ATOM 725 N N . THR A 1 98 ? 27.925 -3.167 -11.449 1.00 6.55 117 THR A N 1
ATOM 726 C CA . THR A 1 98 ? 29.137 -2.607 -10.858 1.00 7.17 117 THR A CA 1
ATOM 727 C C . THR A 1 98 ? 29.547 -3.531 -9.700 1.00 7.74 117 THR A C 1
ATOM 728 O O . THR A 1 98 ? 28.721 -4.164 -9.053 1.00 7.41 117 THR A O 1
ATOM 732 N N . ASP A 1 99 ? 30.845 -3.536 -9.387 1.00 8.16 118 ASP A N 1
ATOM 733 C CA . ASP A 1 99 ? 31.490 -4.514 -8.436 1.00 9.03 118 ASP A CA 1
ATOM 734 C C . ASP A 1 99 ? 31.495 -4.004 -7.004 1.00 9.49 118 ASP A C 1
ATOM 735 O O . ASP A 1 99 ? 32.491 -4.179 -6.286 1.00 10.57 118 ASP A O 1
ATOM 740 N N . HIS A 1 100 ? 30.405 -3.399 -6.531 1.00 7.93 119 HIS A N 1
ATOM 741 C CA . HIS A 1 100 ? 30.238 -2.988 -5.156 1.00 9.04 119 HIS A CA 1
ATOM 742 C C . HIS A 1 100 ? 28.751 -2.802 -4.932 1.00 7.57 119 HIS A C 1
ATOM 743 O O . HIS A 1 100 ? 28.001 -2.775 -5.952 1.00 8.58 119 HIS A O 1
ATOM 750 N N . TYR A 1 101 ? 28.299 -2.679 -3.704 1.00 7.11 120 TYR A N 1
ATOM 751 C CA . TYR A 1 101 ? 26.888 -2.453 -3.435 1.00 7.38 120 TYR A CA 1
ATOM 752 C C . TYR A 1 101 ? 26.592 -0.976 -3.453 1.00 7.60 120 TYR A C 1
ATOM 753 O O . TYR A 1 101 ? 27.197 -0.220 -2.638 1.00 8.85 120 TYR A O 1
ATOM 762 N N . ALA A 1 102 ? 25.668 -0.526 -4.294 1.00 7.44 121 ALA A N 1
ATOM 763 C CA . ALA A 1 102 ? 25.404 0.870 -4.444 1.00 7.55 121 ALA A CA 1
ATOM 764 C C . ALA A 1 102 ? 24.055 1.100 -5.112 1.00 6.94 121 ALA A C 1
ATOM 765 O O . ALA A 1 102 ? 23.435 0.159 -5.624 1.00 6.14 121 ALA A O 1
ATOM 767 N N . ALA A 1 103 ? 23.602 2.345 -5.078 1.00 6.55 122 ALA A N 1
ATOM 768 C CA . ALA A 1 103 ? 22.440 2.787 -5.870 1.00 6.59 122 ALA A CA 1
ATOM 769 C C . ALA A 1 103 ? 22.871 3.003 -7.318 1.00 6.57 122 ALA A C 1
ATOM 770 O O . ALA A 1 103 ? 23.046 4.119 -7.743 1.00 7.91 122 ALA A O 1
ATOM 772 N N . LEU A 1 104 ? 23.110 1.912 -8.048 1.00 5.49 123 LEU A N 1
ATOM 773 C CA . LEU A 1 104 ? 23.596 1.984 -9.397 1.00 5.41 123 LEU A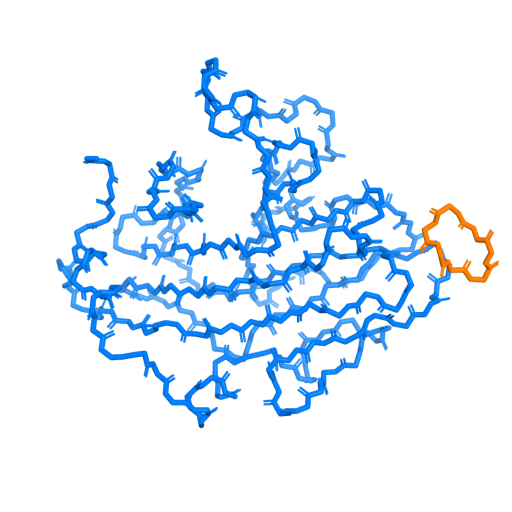 CA 1
ATOM 774 C C . LEU A 1 104 ? 22.645 2.756 -10.297 1.00 5.13 123 LEU A C 1
ATOM 775 O O . LEU A 1 104 ? 23.090 3.559 -11.125 1.00 5.66 123 LEU A O 1
ATOM 780 N N . LEU A 1 105 ? 21.360 2.482 -10.221 1.00 4.79 124 LEU A N 1
ATOM 781 C CA . LEU A 1 105 ? 20.380 3.205 -11.016 1.00 4.69 124 LEU A CA 1
ATOM 782 C C . LEU A 1 105 ? 20.230 4.615 -10.448 1.00 5.00 124 LEU A C 1
ATOM 783 O O . LEU A 1 105 ? 19.819 4.794 -9.310 1.00 6.22 124 LEU A O 1
ATOM 788 N N . GLY A 1 106 ? 20.613 5.607 -11.245 1.00 4.78 125 GLY A N 1
ATOM 789 C CA . GLY A 1 106 ? 20.613 7.011 -10.815 1.00 5.17 125 GLY A CA 1
ATOM 790 C C . GLY A 1 106 ? 21.979 7.538 -10.477 1.00 5.30 125 GLY A C 1
ATOM 791 O O . GLY A 1 106 ? 22.090 8.708 -10.139 1.00 5.87 125 GLY A O 1
ATOM 792 N N . SER A 1 107 ? 23.003 6.709 -10.591 1.00 5.32 126 SER A N 1
ATOM 793 C CA . SER A 1 107 ? 24.364 7.116 -10.244 1.00 6.18 126 SER A CA 1
ATOM 794 C C . SER A 1 107 ? 25.070 7.849 -11.370 1.00 6.55 126 SER A C 1
ATOM 795 O O . SER A 1 107 ? 26.291 8.102 -11.292 1.00 8.91 126 SER A O 1
ATOM 798 N N . ASN A 1 108 ? 24.397 8.135 -12.475 1.00 5.99 127 ASN A N 1
ATOM 799 C CA . ASN A 1 108 ? 25.003 8.694 -13.668 1.00 6.09 127 ASN A CA 1
ATOM 800 C C . ASN A 1 108 ? 23.931 9.503 -14.388 1.00 5.58 127 ASN A C 1
ATOM 801 O O . ASN A 1 108 ? 22.790 9.612 -13.960 1.00 6.45 127 ASN A O 1
ATOM 806 N N . SER A 1 109 ? 24.306 10.044 -15.554 1.00 5.92 128 SER A N 1
ATOM 807 C CA . SER A 1 109 ? 23.449 10.902 -16.341 1.00 7.04 128 SER A CA 1
ATOM 808 C C . SER A 1 109 ? 22.419 10.101 -17.137 1.00 6.36 128 SER A C 1
ATOM 809 O O . SER A 1 109 ? 21.515 10.695 -17.698 1.00 6.48 128 SER A O 1
ATOM 812 N N . GLU A 1 110 ? 22.557 8.798 -17.175 1.00 5.76 129 GLU A N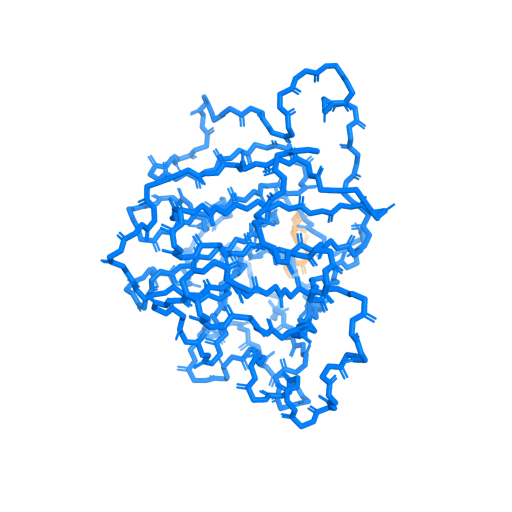 1
ATOM 813 C CA . GLU A 1 110 ? 21.772 7.947 -18.026 1.00 5.31 129 GLU A CA 1
ATOM 814 C C . GLU A 1 110 ? 20.656 7.222 -17.285 1.00 4.65 129 GLU A C 1
ATOM 815 O O . GLU A 1 110 ? 20.005 6.320 -17.873 1.00 4.61 129 GLU A O 1
ATOM 821 N N . SER A 1 111 ? 20.447 7.545 -16.005 1.00 4.36 130 SER A N 1
ATOM 822 C CA . SER A 1 111 ? 19.507 6.766 -15.205 1.00 4.65 130 SER A CA 1
ATOM 823 C C . SER A 1 111 ? 18.924 7.632 -14.108 1.00 4.31 130 SER A C 1
ATOM 824 O O . SER A 1 111 ? 19.545 8.597 -13.689 1.00 4.20 130 SER A O 1
ATOM 827 N N . TRP A 1 112 ? 17.715 7.269 -13.690 1.00 4.04 131 TRP A N 1
ATOM 828 C CA . TRP A 1 112 ? 16.954 7.971 -12.681 1.00 4.44 131 TRP A CA 1
ATOM 829 C C . TRP A 1 112 ? 16.340 6.922 -11.801 1.00 4.05 131 TRP A C 1
ATOM 830 O O . TRP A 1 112 ? 15.638 6.006 -12.315 1.00 4.28 131 TRP A O 1
ATOM 841 N N . GLY A 1 113 ? 16.470 7.055 -10.488 1.00 4.09 132 GLY A N 1
ATOM 842 C CA . GLY A 1 113 ? 15.938 6.033 -9.580 1.00 5.27 132 GLY A CA 1
ATOM 843 C C . GLY A 1 113 ? 15.404 6.545 -8.284 1.00 4.41 132 GLY A C 1
ATOM 844 O O . GLY A 1 113 ? 15.921 7.560 -7.790 1.00 5.46 132 GLY A O 1
ATOM 845 N N . TRP A 1 114 ? 14.450 5.840 -7.743 1.00 4.26 133 TRP A N 1
ATOM 846 C CA . TRP A 1 114 ? 13.979 6.048 -6.357 1.00 4.60 133 TRP A CA 1
ATOM 847 C C . TRP A 1 114 ? 14.443 4.847 -5.555 1.00 4.86 133 TRP A C 1
ATOM 848 O O . TRP A 1 114 ? 14.124 3.690 -5.869 1.00 4.17 133 TRP A O 1
ATOM 859 N N . ASP A 1 115 ? 15.124 5.155 -4.457 1.00 5.63 134 ASP A N 1
ATOM 860 C CA . ASP A 1 115 ? 15.557 4.149 -3.489 1.00 6.21 134 ASP A CA 1
ATOM 861 C C . ASP A 1 115 ? 14.358 3.791 -2.655 1.00 5.97 134 ASP A C 1
ATOM 862 O O . ASP A 1 115 ? 13.872 4.630 -1.870 1.00 7.80 134 ASP A O 1
ATOM 867 N N . ILE A 1 116 ? 13.834 2.594 -2.806 1.00 5.83 135 ILE A N 1
ATOM 868 C CA . ILE A 1 116 ? 12.594 2.216 -2.151 1.00 6.82 135 ILE A CA 1
ATOM 869 C C . ILE A 1 116 ? 12.838 1.810 -0.694 1.00 7.80 135 ILE A C 1
ATOM 870 O O . ILE A 1 116 ? 11.862 1.506 -0.015 1.00 9.81 135 ILE A O 1
ATOM 875 N N . GLY A 1 117 ? 14.075 1.763 -0.264 1.00 7.53 136 GLY A N 1
ATOM 876 C CA . GLY A 1 117 ? 14.428 1.589 1.178 1.00 8.16 136 GLY A CA 1
ATOM 877 C C . GLY A 1 117 ? 14.551 2.937 1.858 1.00 8.99 136 GLY A C 1
ATOM 878 O O . GLY A 1 117 ? 14.105 3.127 3.013 1.00 11.78 136 GLY A O 1
ATOM 879 N N . ARG A 1 118 ? 15.286 3.855 1.259 1.00 8.43 137 ARG A N 1
ATOM 880 C CA . ARG A 1 118 ? 15.676 5.103 1.882 1.00 8.97 137 ARG A CA 1
ATOM 881 C C . ARG A 1 118 ? 14.759 6.253 1.509 1.00 8.46 137 ARG A C 1
ATOM 882 O O . ARG A 1 118 ? 14.835 7.351 2.153 1.00 8.56 137 ARG A O 1
ATOM 890 N N . GLY A 1 119 ? 13.963 6.116 0.456 1.00 7.90 138 GLY A N 1
ATOM 891 C CA . GLY A 1 119 ? 13.102 7.203 -0.010 1.00 7.47 138 GLY A CA 1
ATOM 892 C C . GLY A 1 119 ? 13.808 8.305 -0.791 1.00 8.04 138 GLY A C 1
ATOM 893 O O . GLY A 1 119 ? 13.181 9.286 -1.088 1.00 11.18 138 GLY A O 1
ATOM 894 N N . LYS A 1 120 ? 15.037 8.125 -1.176 1.00 7.97 139 LYS A N 1
ATOM 895 C CA . LYS A 1 120 ? 15.825 9.145 -1.865 1.00 8.20 139 LYS A CA 1
ATOM 896 C C . LYS A 1 120 ? 15.793 8.993 -3.380 1.00 6.55 139 LYS A C 1
ATOM 897 O O . LYS A 1 120 ? 15.660 7.881 -3.883 1.00 6.20 139 LYS A O 1
ATOM 903 N N . LEU A 1 121 ? 15.933 10.132 -4.051 1.00 5.91 140 LEU A N 1
ATOM 904 C CA . LEU A 1 121 ? 16.003 10.163 -5.518 1.00 6.01 140 LEU A CA 1
ATOM 905 C C . LEU A 1 121 ? 17.439 10.273 -5.970 1.00 6.16 140 LEU A C 1
ATOM 906 O O . LEU A 1 121 ? 18.181 11.147 -5.498 1.00 7.31 140 LEU A O 1
ATOM 911 N N . TYR A 1 122 ? 17.798 9.480 -6.967 1.00 5.46 141 TYR A N 1
ATOM 912 C CA . TYR A 1 122 ? 19.139 9.497 -7.543 1.00 5.77 141 TYR A CA 1
ATOM 913 C C . TYR A 1 122 ? 19.060 9.813 -9.040 1.00 4.93 141 TYR A C 1
ATOM 914 O O . TYR A 1 122 ? 18.393 9.103 -9.812 1.00 4.90 141 TYR A O 1
ATOM 923 N N . HIS A 1 123 ? 19.768 10.881 -9.439 1.00 5.18 142 HIS A N 1
ATOM 924 C CA . HIS A 1 123 ? 20.118 11.097 -10.843 1.00 5.41 142 HIS A CA 1
ATOM 925 C C . HIS A 1 123 ? 21.450 11.820 -10.831 1.00 6.34 142 HIS A C 1
ATOM 926 O O . HIS A 1 123 ? 21.566 12.838 -10.113 1.00 7.81 142 HIS A O 1
ATOM 933 N N . GLN A 1 124 ? 22.447 11.286 -11.505 1.00 6.44 143 GLN A N 1
ATOM 934 C CA . GLN A 1 124 ? 23.793 11.869 -11.413 1.00 7.89 143 GLN A CA 1
ATOM 935 C C . GLN A 1 124 ? 24.209 11.955 -9.956 1.00 8.89 143 GLN A C 1
ATOM 936 O O . GLN A 1 124 ? 24.897 12.953 -9.591 1.00 11.97 143 GLN A O 1
ATOM 942 N N . SER A 1 125 ? 23.891 10.991 -9.118 1.00 8.78 144 SER A N 1
ATOM 943 C CA . SER A 1 125 ? 24.107 11.076 -7.659 1.00 11.87 144 SER A CA 1
ATOM 944 C C . SER A 1 125 ? 24.844 9.830 -7.200 1.00 13.94 144 SER A C 1
ATOM 945 O O . SER A 1 125 ? 24.385 8.744 -7.509 1.00 15.13 144 SER A O 1
ATOM 948 N N . LYS A 1 126 ? 25.816 10.008 -6.287 1.00 17.95 145 LYS A N 1
ATOM 949 C CA . LYS A 1 126 ? 26.588 8.894 -5.664 1.00 20.86 145 LYS A CA 1
ATOM 950 C C . LYS A 1 126 ? 25.932 8.466 -4.346 1.00 23.00 145 LYS A C 1
ATOM 951 O O . LYS A 1 126 ? 26.403 7.491 -3.687 1.00 26.93 145 LYS A O 1
ATOM 957 N N . GLY A 1 127 ? 24.840 9.139 -3.968 1.00 21.19 146 GLY A N 1
ATOM 958 C CA . GLY A 1 127 ? 24.072 8.808 -2.769 1.00 23.30 146 GLY A CA 1
ATOM 959 C C . GLY A 1 127 ? 24.029 9.958 -1.768 1.00 22.50 146 GLY A C 1
ATOM 960 O O . GLY A 1 127 ? 22.940 10.423 -1.416 1.00 22.76 146 GLY A O 1
ATOM 961 N N . PRO A 1 128 ? 25.195 10.436 -1.260 1.00 21.85 147 PRO A N 1
ATOM 962 C CA . PRO A 1 128 ? 25.213 11.466 -0.220 1.00 25.04 147 PRO A CA 1
ATOM 963 C C . PRO A 1 128 ? 24.483 12.710 -0.736 1.00 23.41 147 PRO A C 1
ATOM 964 O O . PRO A 1 128 ? 24.698 13.104 -1.880 1.00 26.51 147 PRO A O 1
ATOM 968 N N . GLY A 1 129 ? 23.572 13.239 0.078 1.00 22.61 148 GLY A N 1
ATOM 969 C CA . GLY A 1 129 ? 22.863 14.458 -0.241 1.00 19.97 148 GLY A CA 1
ATOM 970 C C . GLY A 1 129 ? 21.581 14.271 -1.048 1.00 21.02 148 GLY A C 1
ATOM 971 O O . GLY A 1 129 ? 20.910 15.254 -1.328 1.00 21.85 148 GLY A O 1
ATOM 972 N N . ALA A 1 130 ? 21.233 13.049 -1.467 1.00 15.89 149 ALA A N 1
ATOM 973 C CA . ALA A 1 130 ? 20.108 12.886 -2.364 1.00 14.89 149 ALA A CA 1
ATOM 974 C C . ALA A 1 130 ? 18.805 13.287 -1.669 1.00 13.22 149 ALA A C 1
ATOM 975 O O . ALA A 1 130 ? 18.614 13.016 -0.462 1.00 15.43 149 ALA A O 1
ATOM 977 N N . PRO A 1 131 ? 17.889 13.954 -2.393 1.00 11.07 150 PRO A N 1
ATOM 978 C CA . PRO A 1 131 ? 16.652 14.451 -1.808 1.00 11.55 150 PRO A CA 1
ATOM 979 C C . PRO A 1 131 ? 15.579 13.387 -1.563 1.00 10.81 150 PRO A C 1
ATOM 980 O O . PRO A 1 131 ? 15.502 12.352 -2.252 1.00 10.49 150 PRO A O 1
ATOM 984 N N . GLN A 1 132 ? 14.755 13.597 -0.548 1.00 10.01 151 GLN A N 1
ATOM 985 C CA . GLN A 1 132 ? 13.647 12.741 -0.232 1.00 9.34 151 GLN A CA 1
ATOM 986 C C . GLN A 1 132 ? 12.549 12.893 -1.277 1.00 8.65 151 GLN A C 1
ATOM 987 O O . GLN A 1 132 ? 12.253 13.996 -1.719 1.00 10.06 151 GLN A O 1
ATOM 993 N N . TYR A 1 133 ? 11.870 11.794 -1.562 1.00 7.76 152 TYR A N 1
ATOM 994 C CA . TYR A 1 133 ? 10.646 11.844 -2.336 1.00 7.37 152 TYR A CA 1
ATOM 995 C C . TYR A 1 133 ? 9.668 10.862 -1.725 1.00 8.33 152 TYR A C 1
ATOM 996 O O . TYR A 1 133 ? 10.059 9.756 -1.394 1.00 8.02 152 TYR A O 1
ATOM 1005 N N . PRO A 1 134 ? 8.350 11.173 -1.662 1.00 10.47 153 PRO A N 1
ATOM 1006 C CA . PRO A 1 134 ? 7.824 12.506 -1.962 1.00 12.34 153 PRO A CA 1
ATOM 1007 C C . PRO A 1 134 ? 8.282 13.502 -0.888 1.00 16.86 153 PRO A C 1
ATOM 1008 O O . PRO A 1 134 ? 8.433 13.117 0.250 1.00 16.03 153 PRO A O 1
ATOM 1012 N N . ALA A 1 135 ? 8.423 14.778 -1.236 1.00 19.96 154 ALA A N 1
ATOM 1013 C CA . ALA A 1 135 ? 8.686 15.778 -0.199 1.00 25.53 154 ALA A CA 1
ATOM 1014 C C . ALA A 1 135 ? 7.535 15.867 0.842 1.00 19.92 154 ALA A C 1
ATOM 1015 O O . ALA A 1 135 ? 6.379 15.556 0.580 1.00 18.98 154 ALA A O 1
ATOM 1017 N N . GLY A 1 136 ? 7.855 16.226 2.090 1.00 20.96 155 GLY A N 1
ATOM 1018 C CA . GLY A 1 136 ? 6.820 16.562 3.080 1.00 20.27 155 GLY A CA 1
ATOM 1019 C C . GLY A 1 136 ? 6.658 15.448 4.091 1.00 20.75 155 GLY A C 1
ATOM 1020 O O . GLY A 1 136 ? 7.243 14.381 3.982 1.00 18.24 155 GLY A O 1
ATOM 1021 N N . THR A 1 137 ? 5.846 15.692 5.108 1.00 18.95 156 THR A N 1
ATOM 1022 C CA . THR A 1 1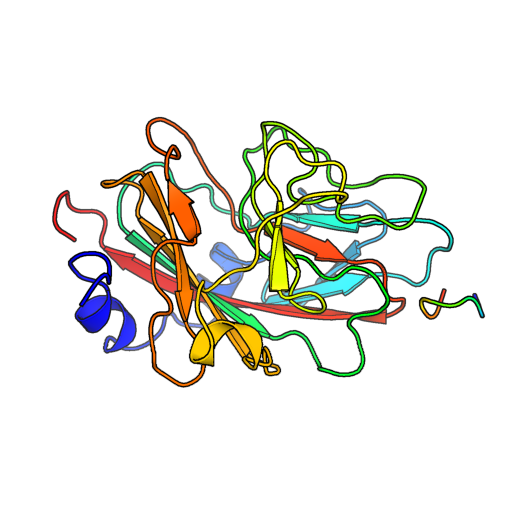37 ? 5.783 14.828 6.280 1.00 21.59 156 THR A CA 1
ATOM 1023 C C . THR A 1 137 ? 5.053 13.521 5.945 1.00 22.02 156 THR A C 1
ATOM 1024 O O . THR A 1 137 ? 5.482 12.428 6.358 1.00 21.54 156 THR A O 1
ATOM 1028 N N . GLN A 1 138 ? 3.951 13.596 5.189 1.00 22.04 157 GLN A N 1
ATOM 1029 C CA . GLN A 1 138 ? 3.291 12.378 4.693 1.00 22.84 157 GLN A CA 1
ATOM 1030 C C . GLN A 1 138 ? 4.310 11.552 3.889 1.00 20.94 157 GLN A C 1
ATOM 1031 O O . GLN A 1 138 ? 4.498 10.329 4.110 1.00 19.16 157 GLN A O 1
ATOM 1037 N N . GLY A 1 139 ? 4.982 12.229 2.966 1.00 16.84 158 GLY A N 1
ATOM 1038 C CA . GLY A 1 139 ? 5.943 11.584 2.105 1.00 17.33 158 GLY A CA 1
ATOM 1039 C C . GLY A 1 139 ? 7.069 10.930 2.897 1.00 16.50 158 GLY A C 1
ATOM 1040 O O . GLY A 1 139 ? 7.504 9.817 2.546 1.00 15.84 158 GLY A O 1
ATOM 1041 N N . GLU A 1 140 ? 7.578 11.614 3.937 1.00 14.96 159 GLU A N 1
ATOM 1042 C CA . GLU A 1 140 ? 8.674 11.096 4.730 1.00 16.44 159 GLU A CA 1
ATOM 1043 C C . GLU A 1 140 ? 8.347 9.739 5.340 1.00 14.79 159 GLU A C 1
ATOM 1044 O O . GLU A 1 140 ? 9.252 8.863 5.342 1.00 16.76 159 GLU A O 1
ATOM 1050 N N . GLN A 1 141 ? 7.142 9.616 5.937 1.00 10.05 160 GLN A N 1
ATOM 1051 C CA . GLN A 1 141 ? 6.776 8.351 6.610 1.00 10.49 160 GLN A CA 1
ATOM 1052 C C . GLN A 1 141 ? 6.317 7.270 5.628 1.00 11.35 160 GLN A C 1
ATOM 1053 O O . GLN A 1 141 ? 6.007 6.143 5.970 1.00 14.12 160 GLN A O 1
ATOM 1059 N N . LEU A 1 142 ? 6.378 7.537 4.349 1.00 10.73 161 LEU A N 1
ATOM 1060 C CA . LEU A 1 142 ? 5.842 6.595 3.365 1.00 9.74 161 LEU A CA 1
ATOM 1061 C C . LEU A 1 142 ? 6.728 5.352 3.288 1.00 8.09 161 LEU A C 1
ATOM 1062 O O . LEU A 1 142 ? 7.951 5.437 3.203 1.00 9.59 161 LEU A O 1
ATOM 1067 N N . GLU A 1 143 ? 6.097 4.185 3.370 1.00 7.48 162 GLU A N 1
ATOM 1068 C CA . GLU A 1 143 ? 6.789 2.931 3.114 1.00 7.17 162 GLU A CA 1
ATOM 1069 C C . GLU A 1 143 ? 6.364 2.490 1.712 1.00 7.24 162 GLU A C 1
ATOM 1070 O O . GLU A 1 143 ? 5.201 2.519 1.366 1.00 8.92 162 GLU A O 1
ATOM 1076 N N . VAL A 1 144 ? 7.309 1.943 0.976 1.00 6.96 163 VAL A N 1
ATOM 1077 C CA . VAL A 1 144 ? 7.032 1.345 -0.317 1.00 6.73 163 VAL A CA 1
ATOM 1078 C C . VAL A 1 144 ? 6.645 -0.090 -0.081 1.00 6.71 163 VAL A C 1
ATOM 1079 O O . VAL A 1 144 ? 7.450 -0.900 0.360 1.00 6.83 163 VAL A O 1
ATOM 1083 N N . PRO A 1 145 ? 5.405 -0.493 -0.328 1.00 6.70 164 PRO A N 1
ATOM 1084 C CA . PRO A 1 145 ? 4.968 -1.863 -0.116 1.00 6.84 164 PRO A CA 1
ATOM 1085 C C . PRO A 1 145 ? 5.478 -2.720 -1.283 1.00 7.09 164 PRO A C 1
ATOM 1086 O O . PRO A 1 145 ? 6.305 -2.255 -2.085 1.00 6.77 164 PRO A O 1
ATOM 1090 N N . GLU A 1 146 ? 5.085 -3.967 -1.330 1.00 6.75 165 GLU A N 1
ATOM 1091 C CA . GLU A 1 146 ? 5.603 -4.868 -2.330 1.00 6.59 165 GLU A CA 1
ATOM 1092 C C . GLU A 1 146 ? 5.377 -4.320 -3.734 1.00 6.42 165 GLU A C 1
ATOM 1093 O O . GLU A 1 146 ? 6.257 -4.447 -4.576 1.00 7.06 165 GLU A O 1
ATOM 1099 N N . ARG A 1 147 ? 4.212 -3.734 -3.991 1.00 5.72 166 ARG A N 1
ATOM 1100 C CA . ARG A 1 147 ? 3.912 -3.213 -5.323 1.00 6.54 166 ARG A CA 1
ATOM 1101 C C . ARG A 1 147 ? 4.005 -1.702 -5.363 1.00 6.71 166 ARG A C 1
ATOM 1102 O O . ARG A 1 147 ? 3.557 -1.011 -4.426 1.00 6.94 166 ARG A O 1
ATOM 1110 N N . LEU A 1 148 ? 4.538 -1.186 -6.459 1.00 5.48 167 LEU A N 1
ATOM 1111 C CA . LEU A 1 148 ? 4.476 0.244 -6.723 1.00 5.50 167 LEU A CA 1
ATOM 1112 C C . LEU A 1 148 ? 4.328 0.448 -8.216 1.00 5.01 167 LEU A C 1
ATOM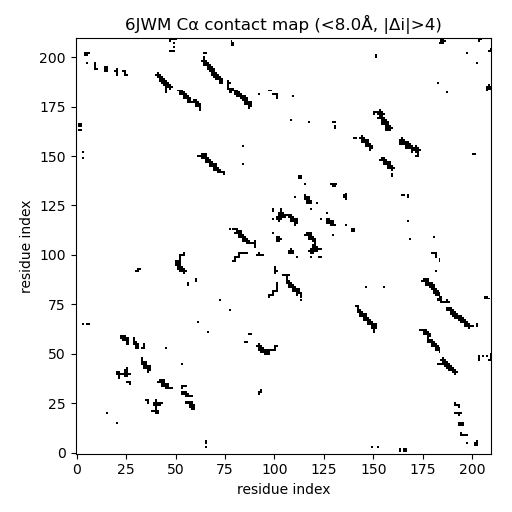 1113 O O . LEU A 1 148 ? 4.788 -0.372 -9.016 1.00 6.08 167 LEU A O 1
ATOM 1118 N N . LEU A 1 149 ? 3.720 1.561 -8.563 1.00 4.47 168 LEU A N 1
ATOM 1119 C CA . LEU A 1 149 ? 3.588 1.889 -9.973 1.00 4.83 168 LEU A CA 1
ATOM 1120 C C . LEU A 1 149 ? 4.642 2.918 -10.325 1.00 4.58 168 LEU A C 1
ATOM 1121 O O . LEU A 1 149 ? 4.945 3.844 -9.566 1.00 5.37 168 LEU A O 1
ATOM 1126 N N . VAL A 1 150 ? 5.151 2.786 -11.554 1.00 4.24 169 VAL A N 1
ATOM 1127 C CA . VAL A 1 150 ? 6.109 3.683 -12.155 1.00 4.07 169 VAL A CA 1
ATOM 1128 C C . VAL A 1 150 ? 5.431 4.319 -13.361 1.00 4.04 169 VAL A C 1
ATOM 1129 O O . VAL A 1 150 ? 4.862 3.596 -14.198 1.00 4.75 169 VAL A O 1
ATOM 1133 N N . VAL A 1 151 ? 5.493 5.641 -13.432 1.00 4.33 170 VAL A N 1
ATOM 1134 C CA . VAL A 1 151 ? 4.730 6.387 -14.420 1.00 4.76 170 VAL A CA 1
ATOM 1135 C C . VAL A 1 151 ? 5.676 7.320 -15.157 1.00 3.89 170 VAL A C 1
ATOM 1136 O O . VAL A 1 151 ? 6.211 8.297 -14.582 1.00 4.20 170 VAL A O 1
ATOM 1140 N N . LEU A 1 152 ? 5.780 7.105 -16.475 1.00 3.98 171 LEU A N 1
ATOM 1141 C CA . LEU A 1 152 ? 6.683 7.881 -17.334 1.00 4.79 171 LEU A CA 1
ATOM 1142 C C . LEU A 1 152 ? 5.856 8.681 -18.323 1.00 4.78 171 LEU A C 1
ATOM 1143 O O . LEU A 1 152 ? 5.143 8.134 -19.145 1.00 5.57 171 LEU A O 1
ATOM 1148 N N . ASP A 1 153 ? 5.959 10.000 -18.194 1.00 5.11 172 ASP A N 1
ATOM 1149 C CA . ASP A 1 153 ? 5.229 10.913 -19.047 1.00 6.16 172 ASP A CA 1
ATOM 1150 C C . ASP A 1 153 ? 6.256 11.576 -19.969 1.00 5.71 172 ASP A C 1
ATOM 1151 O O . ASP A 1 153 ? 6.966 12.494 -19.586 1.00 6.18 172 ASP A O 1
ATOM 1156 N N . MET A 1 154 ? 6.320 11.129 -21.222 1.00 6.12 173 MET A N 1
ATOM 1157 C CA . MET A 1 154 ? 7.346 11.623 -22.123 1.00 8.17 173 MET A CA 1
ATOM 1158 C C . MET A 1 154 ? 6.912 12.948 -22.751 1.00 8.96 173 MET A C 1
ATOM 1159 O O . MET A 1 154 ? 7.757 13.665 -23.263 1.00 12.98 173 MET A O 1
ATOM 1164 N N . GLU A 1 155 ? 5.681 13.364 -22.597 1.00 8.70 174 GLU A N 1
ATOM 1165 C CA . GLU A 1 155 ? 5.224 14.680 -23.123 1.00 9.44 174 GLU A CA 1
ATOM 1166 C C . GLU A 1 155 ? 5.632 15.804 -22.194 1.00 9.18 174 GLU A C 1
ATOM 1167 O O . GLU A 1 155 ? 6.115 16.840 -22.667 1.00 11.26 174 GLU A O 1
ATOM 1173 N N . GL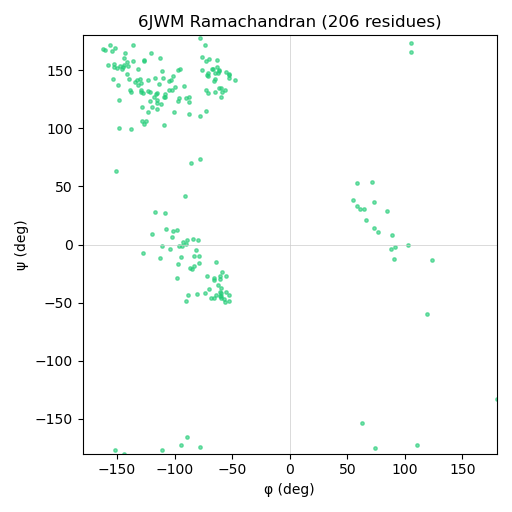U A 1 156 ? 5.502 15.629 -20.896 1.00 8.85 175 GLU A N 1
ATOM 1174 C CA . GLU A 1 156 ? 6.009 16.560 -19.951 1.00 9.19 175 GLU A CA 1
ATOM 1175 C C . GLU A 1 156 ? 7.482 16.290 -19.601 1.00 7.46 175 GLU A C 1
ATOM 1176 O O . GLU A 1 156 ? 8.166 17.154 -19.076 1.00 8.93 175 GLU A O 1
ATOM 1182 N N . GLY A 1 157 ? 7.942 15.064 -19.851 1.00 6.36 176 GLY A N 1
ATOM 1183 C CA . GLY A 1 157 ? 9.268 14.600 -19.495 1.00 5.92 176 GLY A CA 1
ATOM 1184 C C . GLY A 1 157 ? 9.414 14.405 -17.997 1.00 5.48 176 GLY A C 1
ATOM 1185 O O . GLY A 1 157 ? 10.384 14.860 -17.406 1.00 6.07 176 GLY A O 1
ATOM 1186 N N . THR A 1 158 ? 8.488 13.616 -17.427 1.00 5.12 177 THR A N 1
ATOM 1187 C CA . THR A 1 158 ? 8.547 13.360 -16.002 1.00 5.13 177 THR A CA 1
ATOM 1188 C C . THR A 1 158 ? 8.529 11.863 -15.718 1.00 4.86 177 THR A C 1
ATOM 1189 O O . THR A 1 158 ? 7.976 11.081 -16.474 1.00 5.03 177 THR A O 1
ATOM 1193 N N . LEU A 1 159 ? 9.045 11.576 -14.524 1.00 4.69 178 LEU A N 1
ATOM 1194 C CA . LEU A 1 159 ? 8.902 10.226 -13.931 1.00 4.76 178 LEU A CA 1
ATOM 1195 C C . LEU A 1 159 ? 8.336 10.420 -12.541 1.00 4.55 178 LEU A C 1
ATOM 1196 O O . LEU A 1 159 ? 8.815 11.260 -11.821 1.00 5.46 178 LEU A O 1
ATOM 1201 N N . GLY A 1 160 ? 7.287 9.672 -12.245 1.00 4.47 179 GLY A N 1
ATOM 1202 C CA . GLY A 1 160 ? 6.711 9.661 -10.910 1.00 4.36 179 GLY A CA 1
ATOM 1203 C C . GLY A 1 160 ? 6.224 8.264 -10.568 1.00 4.39 179 GLY A C 1
ATOM 1204 O O . GLY A 1 160 ? 6.384 7.341 -11.340 1.00 5.02 179 GLY A O 1
ATOM 1205 N N . TYR A 1 161 ? 5.676 8.136 -9.367 1.00 4.72 180 TYR A N 1
ATOM 1206 C CA . TYR A 1 161 ? 5.346 6.837 -8.806 1.00 4.79 180 TYR A CA 1
ATOM 1207 C C . TYR A 1 161 ? 3.968 6.917 -8.164 1.00 5.13 180 TYR A C 1
ATOM 1208 O O . TYR A 1 161 ? 3.541 7.986 -7.749 1.00 6.29 180 TYR A O 1
ATOM 1217 N N . ALA A 1 162 ? 3.337 5.765 -8.015 1.00 5.37 181 ALA A N 1
ATOM 1218 C CA . ALA A 1 162 ? 2.088 5.657 -7.278 1.00 6.42 181 ALA A CA 1
ATOM 1219 C C . ALA A 1 162 ? 2.165 4.454 -6.351 1.00 6.86 181 ALA A C 1
ATOM 1220 O O . ALA A 1 162 ? 2.764 3.421 -6.646 1.00 7.11 181 ALA A O 1
ATOM 1222 N N . ILE A 1 163 ? 1.623 4.640 -5.142 1.00 7.11 182 ILE A N 1
ATOM 1223 C CA . ILE A 1 163 ? 1.466 3.551 -4.171 1.00 7.93 182 ILE A CA 1
ATOM 1224 C C . ILE A 1 163 ? 0.043 3.585 -3.617 1.00 8.76 182 ILE A C 1
ATOM 1225 O O . ILE A 1 163 ? -0.518 4.639 -3.338 1.00 9.21 182 ILE A O 1
ATOM 1230 N N . GLY A 1 164 ? -0.530 2.392 -3.511 1.00 9.96 183 GLY A N 1
ATOM 1231 C CA . GLY A 1 164 ? -1.815 2.237 -2.828 1.00 12.10 183 GLY A CA 1
ATOM 1232 C C . GLY A 1 164 ? -2.907 3.027 -3.494 1.00 13.59 183 GLY A C 1
ATOM 1233 O O . GLY A 1 164 ? -3.879 3.424 -2.816 1.00 16.94 183 GLY A O 1
ATOM 1234 N N . GLY A 1 165 ? -2.837 3.231 -4.804 1.00 13.28 184 GLY A N 1
ATOM 1235 C CA . GLY A 1 165 ? -3.894 3.945 -5.534 1.00 13.96 184 GLY A CA 1
ATOM 1236 C C . GLY A 1 165 ? -3.670 5.449 -5.656 1.00 14.76 184 GLY A C 1
ATOM 1237 O O . GLY A 1 165 ? -4.471 6.127 -6.338 1.00 18.04 184 GLY A O 1
ATOM 1238 N N . THR A 1 166 ? -2.600 5.988 -5.076 1.00 12.18 185 THR A N 1
ATOM 1239 C CA . THR A 1 166 ? -2.353 7.432 -5.073 1.00 12.39 185 THR A CA 1
ATOM 1240 C C . THR A 1 166 ? -1.050 7.759 -5.809 1.00 10.52 185 THR A C 1
ATOM 1241 O O . THR A 1 166 ? 0.025 7.273 -5.452 1.00 8.74 185 THR A O 1
ATOM 1245 N N . TYR A 1 167 ? -1.143 8.668 -6.782 1.00 10.19 186 TYR A N 1
ATOM 1246 C CA . TYR A 1 167 ? 0.043 9.193 -7.448 1.00 8.86 186 TYR A CA 1
ATOM 1247 C C . TYR A 1 167 ? 0.762 10.122 -6.489 1.00 8.80 186 TYR A C 1
ATOM 1248 O O . TYR A 1 167 ? 0.114 10.983 -5.904 1.00 9.95 186 TYR A O 1
ATOM 1257 N N . LEU A 1 168 ? 2.085 9.978 -6.365 1.00 7.41 187 LEU A N 1
ATOM 1258 C CA . LEU A 1 168 ? 2.850 10.643 -5.361 1.00 8.21 187 LEU A CA 1
ATOM 1259 C C . LEU A 1 168 ? 3.487 11.930 -5.889 1.00 8.53 187 LEU A C 1
ATOM 1260 O O . LEU A 1 168 ? 4.212 12.606 -5.148 1.00 11.53 187 LEU A O 1
ATOM 1265 N N . GLY A 1 169 ? 3.291 12.252 -7.163 1.00 7.91 188 GLY A N 1
ATOM 1266 C CA . GLY A 1 169 ? 3.756 13.440 -7.779 1.00 7.89 188 GLY A CA 1
ATOM 1267 C C . GLY A 1 169 ? 4.948 13.145 -8.682 1.00 7.79 188 GLY A C 1
ATOM 1268 O O . GLY A 1 169 ? 5.599 12.100 -8.621 1.00 7.29 188 GLY A O 1
ATOM 1269 N N . PRO A 1 170 ? 5.331 14.079 -9.556 1.00 7.60 189 PRO A N 1
ATOM 1270 C CA . PRO A 1 170 ? 6.543 13.886 -10.356 1.00 8.11 189 PRO A CA 1
ATOM 1271 C C . PRO A 1 170 ? 7.740 13.864 -9.416 1.00 8.09 189 PRO A C 1
ATOM 1272 O O . PRO A 1 170 ? 7.925 14.743 -8.575 1.00 10.46 189 PRO A O 1
ATOM 1276 N N . ALA A 1 171 ? 8.606 12.871 -9.574 1.00 6.79 190 ALA A N 1
ATOM 1277 C CA . ALA A 1 171 ? 9.846 12.744 -8.905 1.00 6.23 190 ALA A CA 1
ATOM 1278 C C . ALA A 1 171 ? 10.975 13.445 -9.665 1.00 6.23 190 ALA A C 1
ATOM 1279 O O . ALA A 1 171 ? 11.842 14.115 -9.061 1.00 8.04 190 ALA A O 1
ATOM 1281 N N . PHE A 1 172 ? 11.010 13.281 -10.965 1.00 6.42 191 PHE A N 1
ATOM 1282 C CA . PHE A 1 172 ? 12.007 13.849 -11.828 1.00 6.92 191 PHE A CA 1
ATOM 1283 C C . PHE A 1 172 ? 11.310 14.549 -12.974 1.00 7.12 191 PHE A C 1
ATOM 1284 O O . PHE A 1 172 ? 10.318 14.037 -13.508 1.00 6.90 191 PHE A O 1
ATOM 1292 N N . ARG A 1 173 ? 11.897 15.675 -13.347 1.00 7.52 192 ARG A N 1
ATOM 1293 C CA . ARG A 1 173 ? 11.628 16.302 -14.664 1.00 8.77 192 ARG A CA 1
ATOM 1294 C C . ARG A 1 173 ? 12.878 16.178 -15.520 1.00 8.54 192 ARG A C 1
ATOM 1295 O O . ARG A 1 173 ? 13.827 15.437 -15.196 1.00 10.74 192 ARG A O 1
ATOM 1303 N N . GLY A 1 174 ? 12.858 16.736 -16.726 1.00 7.78 193 GLY A N 1
ATOM 1304 C CA . GLY A 1 174 ? 13.991 16.761 -17.581 1.00 8.38 193 GLY A CA 1
ATOM 1305 C C . GLY A 1 174 ? 14.176 15.508 -18.405 1.00 8.12 193 GLY A C 1
ATOM 1306 O O . GLY A 1 174 ? 15.307 15.214 -18.826 1.00 10.35 193 GLY A O 1
ATOM 1307 N N . LEU A 1 175 ? 13.102 14.802 -18.739 1.00 7.24 194 LEU A N 1
ATOM 1308 C CA . LEU A 1 175 ? 13.230 13.556 -19.482 1.00 7.05 194 LEU A CA 1
ATOM 1309 C C . LEU A 1 175 ? 12.858 13.711 -20.941 1.00 7.87 194 LEU A C 1
ATOM 1310 O O . LEU A 1 175 ? 12.947 12.730 -21.693 1.00 10.39 194 LEU A O 1
ATOM 1315 N N . LYS A 1 176 ? 12.403 14.862 -21.405 1.00 7.24 195 LYS A N 1
ATOM 1316 C CA . LYS A 1 176 ? 12.022 14.953 -22.793 1.00 8.17 195 LYS A CA 1
ATOM 1317 C C . LYS A 1 176 ? 13.224 14.718 -23.713 1.00 7.97 195 LYS A C 1
ATOM 1318 O O . LYS A 1 176 ? 14.377 14.973 -23.358 1.00 9.20 195 LYS A O 1
ATOM 1324 N N . GLY A 1 177 ? 12.912 14.228 -24.906 1.00 8.03 196 GLY A N 1
ATOM 1325 C CA . GLY A 1 177 ? 13.923 14.091 -25.969 1.00 8.03 196 GLY A CA 1
ATOM 1326 C C . GLY A 1 177 ? 14.895 12.936 -25.704 1.00 8.40 196 GLY A C 1
ATOM 1327 O O . GLY A 1 177 ? 16.139 13.034 -25.950 1.00 10.50 196 GLY A O 1
ATOM 1328 N N . ARG A 1 178 ? 14.338 11.843 -25.122 1.00 6.62 197 ARG A N 1
ATOM 1329 C CA . ARG A 1 178 ? 15.090 10.635 -24.809 1.00 6.16 197 ARG A CA 1
ATOM 1330 C C . ARG A 1 178 ? 14.261 9.430 -25.212 1.00 5.91 197 ARG A C 1
ATOM 1331 O O . ARG A 1 178 ? 13.087 9.563 -25.470 1.00 6.57 197 ARG A O 1
ATOM 1339 N N . THR A 1 179 ? 14.903 8.250 -25.150 1.00 5.29 198 THR A N 1
ATOM 1340 C CA . THR A 1 179 ? 14.228 6.967 -25.233 1.00 5.54 198 THR A CA 1
ATOM 1341 C C . THR A 1 179 ? 14.559 6.276 -23.917 1.00 5.04 198 THR A C 1
ATOM 1342 O O . THR A 1 179 ? 15.707 6.009 -23.653 1.00 5.92 198 THR A O 1
ATOM 1346 N N . LEU A 1 180 ? 13.529 5.982 -23.134 1.00 4.51 199 LEU A N 1
ATOM 1347 C CA . LEU A 1 180 ? 13.744 5.544 -21.755 1.00 4.36 199 LEU A CA 1
ATOM 1348 C C . LEU A 1 180 ? 13.090 4.206 -21.539 1.00 4.14 199 LEU A C 1
ATOM 1349 O O . LEU A 1 180 ? 11.954 3.950 -21.975 1.00 4.94 199 LEU A O 1
ATOM 1354 N N . TYR A 1 181 ? 13.766 3.368 -20.771 1.00 3.82 200 TYR A N 1
ATOM 1355 C CA . TYR A 1 181 ? 13.379 1.981 -20.531 1.00 3.66 200 TYR A CA 1
ATOM 1356 C C . TYR A 1 181 ? 13.084 1.804 -19.044 1.00 3.75 200 TYR A C 1
ATOM 1357 O O . TYR A 1 181 ? 13.801 2.342 -18.184 1.00 3.83 200 TYR A O 1
ATOM 1366 N N . PRO A 1 182 ? 12.087 0.983 -18.692 1.00 3.47 201 PRO A N 1
ATOM 1367 C CA . PRO A 1 182 ? 11.942 0.581 -17.277 1.00 3.38 201 PRO A CA 1
ATOM 1368 C C . PRO A 1 182 ? 13.268 0.021 -16.814 1.00 3.24 201 PRO A C 1
ATOM 1369 O O . PRO A 1 182 ? 13.929 -0.706 -17.530 1.00 3.95 201 PRO A O 1
ATOM 1373 N N . ALA A 1 183 ? 13.586 0.265 -15.538 1.00 3.10 202 ALA A N 1
ATOM 1374 C CA . ALA A 1 183 ? 14.855 -0.204 -15.006 1.00 3.34 202 ALA A CA 1
ATOM 1375 C C . ALA A 1 183 ? 14.777 -0.310 -13.476 1.00 3.18 202 ALA A C 1
ATOM 1376 O O . ALA A 1 183 ? 14.006 0.361 -12.800 1.00 3.75 202 ALA A O 1
ATOM 1378 N N . VAL A 1 184 ? 15.617 -1.184 -12.956 1.00 3.24 203 VAL A N 1
ATOM 1379 C CA . VAL A 1 184 ? 15.862 -1.325 -11.515 1.00 3.91 203 VAL A CA 1
ATOM 1380 C C . VAL A 1 184 ? 17.331 -1.652 -11.332 1.00 3.72 203 VAL A C 1
ATOM 1381 O O . VAL A 1 184 ? 17.976 -2.183 -12.236 1.00 4.51 203 VAL A O 1
ATOM 1385 N N . SER A 1 185 ? 17.810 -1.418 -10.096 1.00 3.64 204 SER A N 1
ATOM 1386 C CA . SER A 1 185 ? 19.099 -1.992 -9.699 1.00 3.85 204 SER A CA 1
ATOM 1387 C C . SER A 1 185 ? 18.912 -2.620 -8.338 1.00 3.83 204 SER A C 1
ATOM 1388 O O . SER A 1 185 ? 18.235 -2.092 -7.468 1.00 3.74 204 SER A O 1
ATOM 1391 N N . ALA A 1 186 ? 19.573 -3.777 -8.165 1.00 3.87 205 ALA A N 1
ATOM 1392 C CA . ALA A 1 186 ? 19.370 -4.665 -7.029 1.00 4.42 205 ALA A CA 1
ATOM 1393 C C . ALA A 1 186 ? 20.707 -5.249 -6.565 1.00 3.97 205 ALA A C 1
ATOM 1394 O O . ALA A 1 186 ? 21.654 -5.385 -7.316 1.00 4.39 205 ALA A O 1
ATOM 1396 N N . VAL A 1 187 ? 20.707 -5.599 -5.261 1.00 4.38 206 VAL A N 1
ATOM 1397 C CA . VAL A 1 187 ? 21.901 -6.184 -4.621 1.00 4.79 206 VAL A CA 1
ATOM 1398 C C . VAL A 1 187 ? 21.616 -7.484 -3.899 1.00 4.83 206 VAL A C 1
ATOM 1399 O O . VAL A 1 187 ? 22.585 -8.110 -3.383 1.00 4.98 206 VAL A O 1
ATOM 1403 N N . TRP A 1 188 ? 20.378 -7.891 -3.772 1.00 4.92 207 TRP A N 1
ATOM 1404 C CA . TRP A 1 188 ? 20.021 -9.013 -2.874 1.00 5.46 207 TRP A CA 1
ATOM 1405 C C . TRP A 1 188 ? 20.068 -10.342 -3.593 1.00 5.30 207 TRP A C 1
ATOM 1406 O O . TRP A 1 188 ? 19.455 -10.535 -4.653 1.00 5.98 207 TRP A O 1
ATOM 1417 N N . GLY A 1 189 ? 20.807 -11.279 -3.045 1.00 5.48 208 GLY A N 1
ATOM 1418 C CA . GLY A 1 189 ? 20.866 -12.635 -3.621 1.00 5.80 208 GLY A CA 1
ATOM 1419 C C . GLY A 1 189 ? 19.519 -13.284 -3.650 1.00 6.02 208 GLY A C 1
ATOM 1420 O O . GLY A 1 189 ? 18.826 -13.367 -2.638 1.00 6.94 208 GLY A O 1
ATOM 1421 N N . GLN A 1 190 ? 19.127 -13.757 -4.810 1.00 6.22 209 GLN A N 1
ATOM 1422 C CA . GLN A 1 190 ? 17.873 -14.449 -5.039 1.00 8.30 209 GLN A CA 1
ATOM 1423 C C . GLN A 1 190 ? 16.653 -13.534 -5.031 1.00 6.76 209 GLN A C 1
ATOM 1424 O O . GLN A 1 190 ? 15.514 -14.036 -5.048 1.00 8.74 209 GLN A O 1
ATOM 1430 N N . CYS A 1 191 ? 16.812 -12.220 -5.117 1.00 6.29 210 CYS A N 1
ATOM 1431 C CA . CYS A 1 191 ? 15.615 -11.415 -5.243 1.00 6.20 210 CYS A CA 1
ATOM 1432 C C . CYS A 1 191 ? 14.912 -11.710 -6.558 1.00 5.79 210 CYS A C 1
ATOM 1433 O O . CYS A 1 191 ? 15.563 -12.043 -7.586 1.00 6.29 210 CYS A O 1
ATOM 1436 N N . GLN A 1 192 ? 13.591 -11.618 -6.536 1.00 5.98 211 GLN A N 1
ATOM 1437 C CA . GLN A 1 192 ? 12.728 -11.849 -7.692 1.00 6.12 211 GLN A CA 1
ATOM 1438 C C . GLN A 1 192 ? 11.856 -10.635 -7.892 1.00 5.53 211 GLN A C 1
ATOM 1439 O O . GLN A 1 192 ? 10.952 -10.375 -7.091 1.00 6.79 211 GLN A O 1
ATOM 1445 N N . VAL A 1 193 ? 12.160 -9.848 -8.917 1.00 4.42 212 VAL A N 1
ATOM 1446 C CA . VAL A 1 193 ? 11.526 -8.566 -9.110 1.00 4.39 212 VAL A CA 1
ATOM 1447 C C . VAL A 1 193 ? 10.670 -8.660 -10.349 1.00 4.12 212 VAL A C 1
ATOM 1448 O O . VAL A 1 193 ? 11.144 -8.917 -11.470 1.00 4.12 212 VAL A O 1
ATOM 1452 N N . ARG A 1 194 ? 9.369 -8.411 -10.189 1.00 4.08 213 ARG A N 1
ATOM 1453 C CA . ARG A 1 194 ? 8.411 -8.526 -11.253 1.00 4.31 213 ARG A CA 1
ATOM 1454 C C . ARG A 1 194 ? 8.132 -7.178 -11.887 1.00 4.03 213 ARG A C 1
ATOM 1455 O O . ARG A 1 194 ? 8.147 -6.134 -11.222 1.00 4.84 213 ARG A O 1
ATOM 1463 N N . ILE A 1 195 ? 7.798 -7.232 -13.182 1.00 3.84 214 ILE A N 1
ATOM 1464 C CA . ILE A 1 195 ? 7.311 -6.023 -13.902 1.00 3.93 214 ILE A CA 1
ATOM 1465 C C . ILE A 1 195 ? 6.014 -6.402 -14.601 1.00 3.85 214 ILE A C 1
ATOM 1466 O O . ILE A 1 195 ? 5.957 -7.410 -15.307 1.00 4.85 214 ILE A O 1
ATOM 1471 N N . ARG A 1 196 ? 4.993 -5.568 -14.436 1.00 3.90 215 ARG A N 1
ATOM 1472 C CA . ARG A 1 196 ? 3.704 -5.746 -15.087 1.00 4.53 215 ARG A CA 1
ATOM 1473 C C . ARG A 1 196 ? 3.366 -4.457 -15.809 1.00 4.14 215 ARG A C 1
ATOM 1474 O O . ARG A 1 196 ? 2.906 -3.477 -15.230 1.00 4.80 215 ARG A O 1
ATOM 1482 N N . TYR A 1 197 ? 3.527 -4.484 -17.134 1.00 4.55 216 TYR A N 1
ATOM 1483 C CA . TYR A 1 197 ? 3.189 -3.352 -17.976 1.00 5.26 216 TYR A CA 1
ATOM 1484 C C . TYR A 1 197 ? 1.711 -3.020 -17.889 1.00 5.25 216 TYR A C 1
ATOM 1485 O O . TYR A 1 197 ? 0.857 -3.938 -17.905 1.00 6.07 216 TYR A O 1
ATOM 1494 N N . LEU A 1 198 ? 1.408 -1.730 -17.756 1.00 5.58 217 LEU A N 1
ATOM 1495 C CA . LEU A 1 198 ? 0.021 -1.297 -17.600 1.00 6.77 217 LEU A CA 1
ATOM 1496 C C . LEU A 1 198 ? -0.468 -0.543 -18.829 1.00 7.78 217 LEU A C 1
ATOM 1497 O O . LEU A 1 198 ? -1.718 -0.255 -18.823 1.00 11.00 217 LEU A O 1
ATOM 1502 N N . GLY A 1 199 ? 0.334 -0.318 -19.854 1.00 7.43 218 GLY A N 1
ATOM 1503 C CA . GLY A 1 199 ? -0.142 0.243 -21.109 1.00 7.73 218 GLY A CA 1
ATOM 1504 C C . GLY A 1 199 ? 0.360 1.642 -21.331 1.00 7.62 218 GLY A C 1
ATOM 1505 O O . GLY A 1 199 ? 1.202 2.183 -20.580 1.00 7.84 218 GLY A O 1
ATOM 1506 N N . GLU A 1 200 ? -0.209 2.208 -22.389 1.00 8.19 219 GLU A N 1
ATOM 1507 C CA . GLU A 1 200 ? 0.219 3.490 -22.866 1.00 10.34 219 GLU A CA 1
ATOM 1508 C C . GLU A 1 200 ? -0.956 4.331 -23.325 1.00 9.94 219 GLU A C 1
ATOM 1509 O O . GLU A 1 200 ? -1.978 3.834 -23.755 1.00 10.95 219 GLU A O 1
ATOM 1515 N N . ARG A 1 201 ? -0.709 5.624 -23.320 1.00 9.83 220 ARG A N 1
ATOM 1516 C CA . ARG A 1 201 ? -1.493 6.600 -24.064 1.00 12.20 220 ARG A CA 1
ATOM 1517 C C . ARG A 1 201 ? -0.485 7.419 -24.881 1.00 13.27 220 ARG A C 1
ATOM 1518 O O . ARG A 1 201 ? 0.316 8.150 -24.344 1.00 11.81 220 ARG A O 1
ATOM 1526 N N . GLY A 1 202 ? -0.411 7.196 -26.203 1.00 14.78 221 GLY A N 1
ATOM 1527 C CA . GLY A 1 202 ? 0.672 7.723 -27.046 1.00 16.77 221 GLY A CA 1
ATOM 1528 C C . GLY A 1 202 ? 0.484 9.165 -27.509 1.00 18.81 221 GLY A C 1
ATOM 1529 O O . GLY A 1 202 ? 1.463 9.853 -27.902 1.00 18.28 221 GLY A O 1
ATOM 1530 N N . SER A 1 203 ? -0.754 9.665 -27.448 1.00 19.42 222 SER A N 1
ATOM 1531 C CA . SER A 1 203 ? -1.110 10.965 -28.064 1.00 20.70 222 SER A CA 1
ATOM 1532 C C . SER A 1 203 ? -0.589 12.105 -27.177 1.00 20.00 222 SER A C 1
ATOM 1533 O O . SER A 1 203 ? -0.275 11.893 -26.009 1.00 17.94 222 SER A O 1
ATOM 1536 N N . HIS A 1 204 ? -0.477 13.315 -27.736 1.00 18.89 223 HIS A N 1
ATOM 1537 C CA . HIS A 1 204 ? 0.152 14.441 -27.030 1.00 22.37 223 HIS A CA 1
ATOM 1538 C C . HIS A 1 204 ? -0.459 14.680 -25.638 1.00 22.95 223 HIS A C 1
ATOM 1539 O O . HIS A 1 204 ? 0.293 14.895 -24.663 1.00 25.37 223 HIS A O 1
ATOM 1546 N N . HIS A 1 205 ? -1.792 14.631 -25.508 1.00 21.59 224 HIS A N 1
ATOM 1547 C CA . HIS A 1 205 ? -2.450 14.872 -24.208 1.00 20.48 224 HIS A CA 1
ATOM 1548 C C . HIS A 1 205 ? -3.000 13.566 -23.626 1.00 19.61 224 HIS A C 1
ATOM 1549 O O . HIS A 1 205 ? -3.767 13.590 -22.674 1.00 20.10 224 HIS A O 1
ATOM 1556 N N . HIS A 1 206 ? -2.573 12.432 -24.192 1.00 18.73 225 HIS A N 1
ATOM 1557 C CA . HIS A 1 206 ? -2.763 11.081 -23.625 1.00 17.93 225 HIS A CA 1
ATOM 1558 C C . HIS A 1 206 ? -4.247 10.706 -23.648 1.00 17.84 225 HIS A C 1
ATOM 1559 O O . HIS A 1 206 ? -4.666 9.923 -22.829 1.00 20.66 225 HIS A O 1
ATOM 1566 N N . ARG B 2 1 ? 26.422 -15.376 -0.859 1.00 12.33 1 ARG B N 1
ATOM 1567 C CA . ARG B 2 1 ? 27.444 -16.245 -0.259 1.00 16.84 1 ARG B CA 1
ATOM 1568 C C . ARG B 2 1 ? 27.700 -15.810 1.200 1.00 16.05 1 ARG B C 1
ATOM 1569 O O . ARG B 2 1 ? 28.872 -15.678 1.627 1.00 17.46 1 ARG B O 1
ATOM 1577 N N . GLY B 2 2 ? 26.609 -15.559 1.938 1.00 15.48 2 GLY B N 1
ATOM 1578 C CA . GLY B 2 2 ? 26.644 -15.363 3.392 1.00 16.03 2 GLY B CA 1
ATOM 1579 C C . GLY B 2 2 ? 26.873 -13.928 3.830 1.00 17.75 2 GLY B C 1
ATOM 1580 O O . GLY B 2 2 ? 26.974 -13.687 5.015 1.00 20.05 2 GLY B O 1
ATOM 1581 N N . ASP B 2 3 ? 26.859 -12.943 2.920 1.00 14.40 3 ASP B N 1
ATOM 1582 C CA . ASP B 2 3 ? 27.174 -11.602 3.287 1.00 14.00 3 ASP B CA 1
ATOM 1583 C C . ASP B 2 3 ? 25.889 -10.833 3.594 1.00 12.22 3 ASP B C 1
ATOM 1584 O O . ASP B 2 3 ? 24.819 -11.391 3.657 1.00 11.16 3 ASP B O 1
ATOM 1589 N N . ILE B 2 4 ? 26.038 -9.535 3.795 1.00 11.97 4 ILE B N 1
ATOM 1590 C CA . ILE B 2 4 ? 24.956 -8.680 4.265 1.00 13.73 4 ILE B CA 1
ATOM 1591 C C . ILE B 2 4 ? 23.752 -8.676 3.300 1.00 11.52 4 ILE B C 1
ATOM 1592 O O . ILE B 2 4 ? 22.622 -8.358 3.678 1.00 12.56 4 ILE B O 1
ATOM 1597 N N . ASN B 2 5 ? 24.020 -8.925 2.017 1.00 8.95 5 ASN B N 1
ATOM 1598 C CA . ASN B 2 5 ? 23.011 -8.876 0.976 1.00 7.99 5 ASN B CA 1
ATOM 1599 C C . ASN B 2 5 ? 22.669 -10.274 0.463 1.00 7.46 5 ASN B C 1
ATOM 1600 O O . ASN B 2 5 ? 22.190 -10.431 -0.654 1.00 6.96 5 ASN B O 1
ATOM 1605 N N . ASN B 2 6 ? 22.824 -11.328 1.293 1.00 8.30 6 ASN B N 1
ATOM 1606 C CA . ASN B 2 6 ? 22.401 -12.680 0.926 1.00 8.42 6 ASN B CA 1
ATOM 1607 C C . ASN B 2 6 ? 23.197 -13.239 -0.252 1.00 7.44 6 ASN B C 1
ATOM 1608 O O . ASN B 2 6 ? 22.697 -14.094 -0.946 1.00 8.29 6 ASN B O 1
ATOM 1613 N N . ASN B 2 7 ? 24.450 -12.819 -0.376 1.00 7.79 7 ASN B N 1
ATOM 1614 C CA . ASN B 2 7 ? 25.306 -13.277 -1.413 1.00 8.62 7 ASN B CA 1
ATOM 1615 C C . ASN B 2 7 ? 26.464 -14.041 -0.775 1.00 10.47 7 ASN B C 1
ATOM 1616 O O . ASN B 2 7 ? 27.372 -13.438 -0.185 1.00 12.15 7 ASN B O 1
#

Radius of gyration: 15.68 Å; Cα contacts (8 Å, |Δi|>4): 575; chains: 2; bounding box: 40×33×35 Å

GO terms:
  GO:0005829 cytosol (C, IDA)
  GO:0016567 protein ubiquitination (P, IDA)
  GO:0006511 ubiquitin-dependent protein catabolic process (P, IDA)
  GO:0005515 protein binding (F, IPI)
  GO:1990756 ubiquitin-like ligase-substrate adaptor activity (F, IPI)
  GO:0005829 cytosol (C, TAS)

Nearest PDB structures (foldseek):
  6jwm-assembly1_A  TM=1.005E+00  e=5.806E-46  Homo sapiens
  3emw-assembly1_A  TM=9.898E-01  e=1.142E-40  Homo sapiens
  6jkj-assembly1_A  TM=9.873E-01  e=1.944E-39  Homo sapiens
  6dn8-assembly2_C  TM=9.554E-01  e=2.652E-30  Homo sapiens
  2fnj-assembly1_A  TM=9.468E-01  e=3.104E-28  Drosophila melanogaster

Organism: Homo sapiens (NCBI:txid9606)

Foldseek 3Di:
DQDAQCPVVLQPDDFDDLVVQLQFAWDCVFWDPQKHAPPNGFKIWGAQDPQKKIKTWTPFWDQFFKWKKKKFWAPVFFPDFKWWWKFASPQDGMDRHDFNSAQCEQGHWTAGQVQQFIHHVDRPPPTDHPPDDDVSRPDHAHRMKMWMAHQLQQFIWIGDPPGTRHTPDHDRHPGTMTTMMMGNGHGIMMGMGISDTDGDNRD/DPDPVPD